Protein AF-A0A2S2Q1X3-F1 (afdb_monomer)

InterPro domains:
  IPR025398 ZMYM1-like, RNase-like domain [PF14291] (120-307)

Organism: NCBI:txid143950

Sequence (308 aa):
MIVQMYSTAKNQTEQSSVSCSFSLPEVEEHIAAEKIYSFVIPKKSSINQKMDFMKQHPCQPTVLHNVSWSFFKLYNREDQRGKPILRKWLTLQCVKNNEVKALYCSICIAFSTSSTNFSTGCTNFRNIYAAVESHEISNVHICVVESYVKASSNDSIEYLINRNVMNMKKKQVEERIHVLKQVFEIIKFLGKQNLPYRGTGDTEGLYKMNDVNINRGNFLELLKFTAERDAILRQYLDNAILSSKKRKLNMDQRQKNSKGRGSLVTLVSKTTVNKVIEGILETMRKHIREEMGDQHFSIQFDSTQDIG

Solvent-accessible surface area (backbone atoms only — not comparable to full-atom values): 19148 Å² total; per-residue (Å²): 140,87,82,93,83,88,88,88,90,85,78,87,89,84,88,82,87,83,80,83,78,78,76,75,81,85,77,75,91,76,84,75,78,88,75,84,77,75,81,71,64,68,97,83,62,52,71,66,59,37,52,57,52,54,71,74,45,52,42,74,85,91,80,58,89,80,66,97,70,62,62,68,68,67,43,33,42,72,45,103,81,70,47,78,43,74,49,73,38,50,24,62,42,63,46,98,86,47,42,79,66,28,34,30,28,56,52,45,42,57,56,44,93,65,92,42,61,39,42,77,46,34,68,62,68,89,54,39,63,63,56,50,50,57,44,63,74,27,69,69,46,47,59,19,50,52,50,48,49,60,60,67,40,68,78,37,71,72,49,48,50,50,50,51,52,51,50,52,52,50,49,55,49,52,53,51,53,48,42,51,49,56,55,48,52,54,51,51,48,32,61,75,66,74,47,66,58,66,42,60,90,89,40,54,36,37,56,51,73,82,50,89,90,60,67,36,18,52,50,54,54,51,51,51,62,49,27,77,78,30,70,67,43,31,60,51,47,53,55,46,26,53,52,16,39,55,51,50,54,60,40,64,76,60,73,61,86,68,92,66,86,78,68,37,61,65,87,63,57,69,70,57,51,49,54,50,51,52,53,52,52,52,53,50,54,50,51,52,52,67,71,48,67,93,61,91,81,87,86,86,87,84,85,83,81,86,85,128

Mean predicted aligned error: 17.95 Å

Radius of gyration: 35.19 Å; Cα contacts (8 Å, |Δi|>4): 222; chains: 1; bounding box: 83×81×81 Å

Foldseek 3Di:
DDDDDDDDDDDDDDDDDDDPPPDDDPPDDDDPPDDPLDLADDLPDDLVSLVVSLVVDDAQDPDADPAPDDSQLLQWDADPVRDTDGPRQKHFDADVRRHTDFIAGSLCNSQAPDDDCRSVGPPPRVPNNVVSVCCCPDPRNVVSVVVNCVSVLVPDPVSVVVVVVVVVVVVVVVLVVVLVVLLVVLVVVCVVVVADAADDDPQQFLLNLPPPVGDNGDSSVSLVVVCVVPVSSVVLSVVLNVVLNVVVVVCVVVVDPPPDPPRRNDSDDPVVVVVVVVVVVVVVVVVVCVVCDPDDDDDDDDDDDDDD

Nearest PDB structures (foldseek):
  1fgj-assembly2_B-2  TM=2.709E-01  e=6.978E-01  Nitrosomonas europaea
  4n4o-assembly1_E  TM=2.906E-01  e=1.522E+00  Nitrosomonas europaea
  8qja-assembly4_D  TM=4.293E-01  e=2.970E+00  Advenella mimigardefordensis DPN7
  7b0s-assembly1_A  TM=2.147E-01  e=7.656E+00  Danio rerio

pLDDT: mean 75.71, std 19.89, range [22.88, 95.56]

Secondary structure (DSSP, 8-state):
------------------------------------------TT--HHHHHHHHHS-----S--TT--S-HHHHHEEE-TTS-EEE-TTEEEEEETTTEEEEEEEHHHHHH-SS--HHHH-B---TTHHHHHHHHHTSHHHHHHHHHHHHHHTSS-HHHHHHHHHHHHHHHHHHHHHHHHHHHHHHHHHHHHTT--S--STTS--GGGTT-TT----HHHHHHHHHHTT-HHHHHHHHHHHHHHHHHHHHHHTTT----S-TTSS-SS-HHHHHHHHHHHHHHHHHHHHHHHTT--------------

Structure (mmCIF, N/CA/C/O backbone):
data_AF-A0A2S2Q1X3-F1
#
_entry.id   AF-A0A2S2Q1X3-F1
#
loop_
_atom_site.group_PDB
_atom_site.id
_atom_site.type_symbol
_atom_site.label_atom_id
_atom_site.label_alt_id
_atom_site.label_comp_id
_atom_site.label_asym_id
_atom_site.label_entity_id
_atom_site.label_seq_id
_atom_site.pdbx_PDB_ins_code
_atom_site.Cartn_x
_atom_site.Cartn_y
_atom_site.Cartn_z
_atom_site.occupancy
_atom_site.B_iso_or_equiv
_atom_site.auth_seq_id
_atom_site.auth_comp_id
_atom_site.auth_asym_id
_atom_site.auth_atom_id
_atom_site.pdbx_PDB_model_num
ATOM 1 N N . MET A 1 1 ? 33.758 36.773 28.642 1.00 29.48 1 MET A N 1
ATOM 2 C CA . MET A 1 1 ? 34.818 37.364 29.491 1.00 29.48 1 MET A CA 1
ATOM 3 C C . MET A 1 1 ? 35.031 38.782 28.977 1.00 29.48 1 MET A C 1
ATOM 5 O O . MET A 1 1 ? 35.242 38.879 27.780 1.00 29.48 1 MET A O 1
ATOM 9 N N . ILE A 1 2 ? 34.913 39.899 29.705 1.00 26.88 2 ILE A N 1
ATOM 10 C CA . ILE A 1 2 ? 34.767 40.266 31.142 1.00 26.88 2 ILE A CA 1
ATOM 11 C C . ILE A 1 2 ? 34.149 41.698 31.128 1.00 26.88 2 ILE A C 1
ATOM 13 O O . ILE A 1 2 ? 34.466 42.427 30.195 1.00 26.88 2 ILE A O 1
ATOM 17 N N . VAL A 1 3 ? 33.305 42.231 32.028 1.00 27.48 3 VAL A N 1
ATOM 18 C CA . VAL A 1 3 ? 32.493 41.790 33.196 1.00 27.48 3 VAL A CA 1
ATOM 19 C C . VAL A 1 3 ? 31.366 42.851 33.317 1.00 27.48 3 VAL A C 1
ATOM 21 O O . VAL A 1 3 ? 31.643 44.038 33.212 1.00 27.48 3 VAL A O 1
ATOM 24 N N . GLN A 1 4 ? 30.073 42.512 33.241 1.00 28.30 4 GLN A N 1
ATOM 25 C CA . GLN A 1 4 ? 29.177 42.181 34.366 1.00 28.30 4 GLN A CA 1
ATOM 26 C C . GLN A 1 4 ? 29.154 43.213 35.517 1.00 28.30 4 GLN A C 1
ATOM 28 O O . GLN A 1 4 ? 29.947 43.113 36.442 1.00 28.30 4 GLN A O 1
ATOM 33 N N . MET A 1 5 ? 28.148 44.098 35.552 1.00 25.89 5 MET A N 1
ATOM 34 C CA . MET A 1 5 ? 27.642 44.675 36.809 1.00 25.89 5 MET A CA 1
ATOM 35 C C . MET A 1 5 ? 26.120 44.857 36.771 1.00 25.89 5 MET A C 1
ATOM 37 O O . MET A 1 5 ? 25.587 45.666 36.018 1.00 25.89 5 MET A O 1
ATOM 41 N N . TYR A 1 6 ? 25.433 44.092 37.620 1.00 23.66 6 TYR A N 1
ATOM 42 C CA . TYR A 1 6 ? 24.079 44.392 38.085 1.00 23.66 6 TYR A CA 1
ATOM 43 C C . TYR A 1 6 ? 24.177 45.333 39.289 1.00 23.66 6 TYR A C 1
ATOM 45 O O . TYR A 1 6 ? 25.044 45.116 40.132 1.00 23.66 6 TYR A O 1
ATOM 53 N N . SER A 1 7 ? 23.241 46.277 39.429 1.00 24.61 7 SER A N 1
ATOM 54 C CA . SER A 1 7 ? 22.463 46.491 40.667 1.00 24.61 7 SER A CA 1
ATOM 55 C C . SER A 1 7 ? 21.714 47.823 40.626 1.00 24.61 7 SER A C 1
ATOM 57 O O . SER A 1 7 ? 22.329 48.885 40.557 1.00 24.61 7 SER A O 1
ATOM 59 N N . THR A 1 8 ? 20.392 47.785 40.785 1.00 26.48 8 THR A N 1
ATOM 60 C CA . THR A 1 8 ? 19.727 48.592 41.823 1.00 26.48 8 THR A CA 1
ATOM 61 C C . THR A 1 8 ? 18.318 48.063 42.062 1.00 26.48 8 THR A C 1
ATOM 63 O O . THR A 1 8 ? 17.509 47.988 41.144 1.00 26.48 8 THR A O 1
ATOM 66 N N . ALA A 1 9 ? 18.022 47.702 43.309 1.00 25.98 9 ALA A N 1
ATOM 67 C CA . ALA A 1 9 ? 16.684 47.341 43.763 1.00 25.98 9 ALA A CA 1
ATOM 68 C C . ALA A 1 9 ? 16.291 48.237 44.943 1.00 25.98 9 ALA A C 1
ATOM 70 O O . ALA A 1 9 ? 17.069 48.386 45.883 1.00 25.98 9 ALA A O 1
ATOM 71 N N . LYS A 1 10 ? 15.091 48.820 44.868 1.00 27.80 10 LYS A N 1
ATOM 72 C CA . LYS A 1 10 ? 14.297 49.475 45.926 1.00 27.80 10 LYS A CA 1
ATOM 73 C C . LYS A 1 10 ? 12.898 49.706 45.322 1.00 27.80 10 LYS A C 1
ATOM 75 O O . LYS A 1 10 ? 12.835 50.163 44.189 1.00 27.80 10 LYS A O 1
ATOM 80 N N . ASN A 1 11 ? 11.773 49.480 45.995 1.00 26.16 11 ASN A N 1
ATOM 81 C CA . ASN A 1 11 ? 11.494 48.685 47.197 1.00 26.16 11 ASN A CA 1
ATOM 82 C C . ASN A 1 11 ? 9.954 48.503 47.300 1.00 26.16 11 ASN A C 1
ATOM 84 O O . ASN A 1 11 ? 9.246 49.193 46.577 1.00 26.16 11 ASN A O 1
ATOM 88 N N . GLN A 1 12 ? 9.471 47.707 48.269 1.00 26.41 12 GLN A N 1
ATOM 89 C CA . GLN A 1 12 ? 8.116 47.813 48.875 1.00 26.41 12 GLN A CA 1
ATOM 90 C C . GLN A 1 12 ? 6.901 47.404 47.997 1.00 26.41 12 GLN A C 1
ATOM 92 O O . GLN A 1 12 ? 6.520 48.104 47.070 1.00 26.41 12 GLN A O 1
ATOM 97 N N . THR A 1 13 ? 6.384 46.174 48.174 1.00 24.28 13 THR A N 1
ATOM 98 C CA . THR A 1 13 ? 5.205 45.718 48.991 1.00 24.28 13 THR A CA 1
ATOM 99 C C . THR A 1 13 ? 4.037 45.437 48.014 1.00 24.28 13 THR A C 1
ATOM 101 O O . THR A 1 13 ? 3.910 46.145 47.029 1.00 24.28 13 THR A O 1
ATOM 104 N N . GLU A 1 14 ? 3.205 44.394 48.107 1.00 27.45 14 GLU A N 1
ATOM 105 C CA . GLU A 1 14 ? 2.760 43.584 49.249 1.00 27.45 14 GLU A CA 1
ATOM 106 C C . GLU A 1 14 ? 2.687 42.075 48.940 1.00 27.45 14 GLU A C 1
ATOM 108 O O . GLU A 1 14 ? 2.598 41.643 47.792 1.00 27.45 14 GLU A O 1
ATOM 113 N N . GLN A 1 15 ? 2.690 41.263 50.000 1.00 27.05 15 GLN A N 1
ATOM 114 C CA . GLN A 1 15 ? 2.310 39.851 49.949 1.00 27.05 15 GLN A CA 1
ATOM 115 C C . GLN A 1 15 ? 0.802 39.720 50.193 1.00 27.05 15 GLN A C 1
ATOM 117 O O . GLN A 1 15 ? 0.305 40.253 51.179 1.00 27.05 15 GLN A O 1
ATOM 122 N N . SER A 1 16 ? 0.101 38.895 49.418 1.00 26.42 16 SER A N 1
ATOM 123 C CA . SER A 1 16 ? -0.838 37.924 50.002 1.00 26.42 16 SER A CA 1
ATOM 124 C C . SER A 1 16 ? -1.261 36.861 48.988 1.00 26.42 16 SER A C 1
ATOM 126 O O . SER A 1 16 ? -1.470 37.109 47.803 1.00 26.42 16 SER A O 1
ATOM 128 N N . SER A 1 17 ? -1.338 35.629 49.477 1.00 26.41 17 SER A N 1
ATOM 129 C CA . SER A 1 17 ? -1.767 34.448 48.738 1.00 26.41 17 SER A CA 1
ATOM 130 C C . SER A 1 17 ? -3.279 34.452 48.511 1.00 26.41 17 SER A C 1
ATOM 132 O O . SER A 1 17 ? -4.034 34.370 49.480 1.00 26.41 17 SER A O 1
ATOM 134 N N . VAL A 1 18 ? -3.727 34.432 47.254 1.00 27.03 18 VAL A N 1
ATOM 135 C CA . VAL A 1 18 ? -5.125 34.113 46.932 1.00 27.03 18 VAL A CA 1
ATOM 136 C C . VAL A 1 18 ? -5.253 32.614 46.679 1.00 27.03 18 VAL A C 1
ATOM 138 O O . VAL A 1 18 ? -4.905 32.096 45.617 1.00 27.03 18 VAL A O 1
ATOM 141 N N . SER A 1 19 ? -5.763 31.912 47.685 1.00 25.36 19 SER A N 1
ATOM 142 C CA . SER A 1 19 ? -6.212 30.526 47.586 1.00 25.36 19 SER A CA 1
ATOM 143 C C . SER A 1 19 ? -7.398 30.421 46.625 1.00 25.36 19 SER A C 1
ATOM 145 O O . SER A 1 19 ? -8.501 30.856 46.953 1.00 25.36 19 SER A O 1
ATOM 147 N N . CYS A 1 20 ? -7.205 29.814 45.452 1.00 22.88 20 CYS A N 1
ATOM 148 C CA . CYS A 1 20 ? -8.317 29.502 44.556 1.00 22.88 20 CYS A CA 1
ATOM 149 C C . CYS A 1 20 ? -8.975 28.180 44.983 1.00 22.88 20 CYS A C 1
ATOM 151 O O . CYS A 1 20 ? -8.657 27.103 44.480 1.00 22.88 20 CYS A O 1
ATOM 153 N N . SER A 1 21 ? -9.877 28.270 45.960 1.00 25.88 21 SER A N 1
ATOM 154 C CA . SER A 1 21 ? -10.766 27.180 46.358 1.00 25.88 21 SER A CA 1
ATOM 155 C C . SER A 1 21 ? -11.792 26.924 45.251 1.00 25.88 21 SER A C 1
ATOM 157 O O . SER A 1 21 ? -12.826 27.590 45.190 1.00 25.88 21 SER A O 1
ATOM 159 N N . PHE A 1 22 ? -11.510 25.972 44.361 1.00 24.38 22 PHE A N 1
ATOM 160 C CA . PHE A 1 22 ? -12.496 25.515 43.385 1.00 24.38 22 PHE A CA 1
ATOM 161 C C . PHE A 1 22 ? -13.446 24.522 44.061 1.00 24.38 22 PHE A C 1
ATOM 163 O O . PHE A 1 22 ? -13.153 23.330 44.161 1.00 24.38 22 PHE A O 1
ATOM 170 N N . SER A 1 23 ? -14.557 25.042 44.583 1.00 25.83 23 SER A N 1
ATOM 171 C CA . SER A 1 23 ? -15.583 24.257 45.264 1.00 25.83 23 SER A CA 1
ATOM 172 C C . SER A 1 23 ? -16.114 23.155 44.349 1.00 25.83 23 SER A C 1
ATOM 174 O O . SER A 1 23 ? -16.667 23.430 43.283 1.00 25.83 23 SER A O 1
ATOM 176 N N . LEU A 1 24 ? -15.973 21.901 44.778 1.00 23.48 24 LEU A N 1
ATOM 177 C CA . LEU A 1 24 ? -16.757 20.803 44.223 1.00 23.48 24 LEU A CA 1
ATOM 178 C C . LEU A 1 24 ? -18.237 21.105 44.505 1.00 23.48 24 LEU A C 1
ATOM 180 O O . LEU A 1 24 ? -18.561 21.377 45.661 1.00 23.48 24 LEU A O 1
ATOM 184 N N . PRO A 1 25 ? -19.138 21.073 43.508 1.00 25.77 25 PRO A N 1
ATOM 185 C CA . PRO A 1 25 ? -20.559 21.137 43.795 1.00 25.77 25 PRO A CA 1
ATOM 186 C C . PRO A 1 25 ? -20.967 19.854 44.524 1.00 25.77 25 PRO A C 1
ATOM 188 O O . PRO A 1 25 ? -20.935 18.765 43.947 1.00 25.77 25 PRO A O 1
ATOM 191 N N . GLU A 1 26 ? -21.354 19.997 45.789 1.00 26.23 26 GLU A N 1
ATOM 192 C CA . GLU A 1 26 ? -22.149 19.000 46.498 1.00 26.23 26 GLU A CA 1
ATOM 193 C C . GLU A 1 26 ? -23.460 18.821 45.726 1.00 26.23 26 GLU A C 1
ATOM 195 O O . GLU A 1 26 ? -24.337 19.682 45.736 1.00 26.23 26 GLU A O 1
ATOM 200 N N . VAL A 1 27 ? -23.571 17.713 44.995 1.00 26.58 27 VAL A N 1
ATOM 201 C CA . VAL A 1 27 ? -24.848 17.270 44.435 1.00 26.58 27 VAL A CA 1
ATOM 202 C C . VAL A 1 27 ? -25.401 16.240 45.401 1.00 26.58 27 VAL A C 1
ATOM 204 O O . VAL A 1 27 ? -25.058 15.059 45.328 1.00 26.58 27 VAL A O 1
ATOM 207 N N . GLU A 1 28 ? -26.213 16.729 46.336 1.00 28.89 28 GLU A N 1
ATOM 208 C CA . GLU A 1 28 ? -26.953 15.892 47.271 1.00 28.89 28 GLU A CA 1
ATOM 209 C C . GLU A 1 28 ? -27.864 14.884 46.554 1.00 28.89 28 GLU A C 1
ATOM 211 O O . GLU A 1 28 ? -28.278 15.022 45.397 1.00 28.89 28 GLU A O 1
ATOM 216 N N . GLU A 1 29 ? -28.136 13.814 47.285 1.00 35.34 29 GLU A N 1
ATOM 217 C CA . GLU A 1 29 ? -28.687 12.565 46.797 1.00 35.34 29 GLU A CA 1
ATOM 218 C C . GLU A 1 29 ? -30.214 12.631 46.638 1.00 35.34 29 GLU A C 1
ATOM 220 O O . GLU A 1 29 ? -30.969 12.440 47.591 1.00 35.34 29 GLU A O 1
ATOM 225 N N . HIS A 1 30 ? -30.698 12.820 45.406 1.00 26.48 30 HIS A N 1
ATOM 226 C CA . HIS A 1 30 ? -32.105 12.570 45.078 1.00 26.48 30 HIS A CA 1
ATOM 227 C C . HIS A 1 30 ? -32.285 11.283 44.269 1.00 26.48 30 HIS A C 1
ATOM 229 O O . HIS A 1 30 ? -32.044 11.209 43.062 1.00 26.48 30 HIS A O 1
ATOM 235 N N . ILE A 1 31 ? -32.762 10.260 44.981 1.00 31.39 31 ILE A N 1
ATOM 236 C CA . ILE A 1 31 ? -33.127 8.937 44.473 1.00 31.39 31 ILE A CA 1
ATOM 237 C C . ILE A 1 31 ? -34.253 9.073 43.437 1.00 31.39 31 ILE A C 1
ATOM 239 O O . ILE A 1 31 ? -35.435 9.147 43.771 1.00 31.39 31 ILE A O 1
ATOM 243 N N . ALA A 1 32 ? -33.890 9.052 42.154 1.00 28.36 32 ALA A N 1
ATOM 244 C CA . ALA A 1 32 ? -34.843 8.927 41.057 1.00 28.36 32 ALA A CA 1
ATOM 245 C C . ALA A 1 32 ? -35.324 7.470 40.938 1.00 28.36 32 ALA A C 1
ATOM 247 O O . ALA A 1 32 ? -34.796 6.678 40.150 1.00 28.36 32 ALA A O 1
ATOM 248 N N . ALA A 1 33 ? -36.332 7.115 41.735 1.00 37.19 33 ALA A N 1
ATOM 249 C CA . ALA A 1 33 ? -37.084 5.883 41.539 1.00 37.19 33 ALA A CA 1
ATOM 250 C C . ALA A 1 33 ? -37.735 5.855 40.137 1.00 37.19 33 ALA A C 1
ATOM 252 O O . ALA A 1 33 ? -38.133 6.882 39.597 1.00 37.19 33 ALA A O 1
ATOM 253 N N . GLU A 1 34 ? -37.853 4.653 39.567 1.00 40.38 34 GLU A N 1
ATOM 254 C CA . GLU A 1 34 ? -38.561 4.363 38.305 1.00 40.38 34 GLU A CA 1
ATOM 255 C C . GLU A 1 34 ? -37.953 4.915 36.993 1.00 40.38 34 GLU A C 1
ATOM 257 O O . GLU A 1 34 ? -38.636 5.494 36.151 1.00 40.38 34 GLU A O 1
ATOM 262 N N . LYS A 1 35 ? -36.692 4.557 36.707 1.00 40.84 35 LYS A N 1
ATOM 263 C CA . LYS A 1 35 ? -36.261 4.314 35.313 1.00 40.84 35 LYS A CA 1
ATOM 264 C C . LYS A 1 35 ? -36.211 2.818 35.009 1.00 40.84 35 LYS A C 1
ATOM 266 O O . LYS A 1 35 ? -35.220 2.144 35.285 1.00 40.84 35 LYS A O 1
ATOM 271 N N . ILE A 1 36 ? -37.276 2.301 34.391 1.00 45.44 36 ILE A N 1
ATOM 272 C CA . ILE A 1 36 ? -37.248 0.991 33.725 1.00 45.44 36 ILE A CA 1
ATOM 273 C C . ILE A 1 36 ? -36.482 1.167 32.410 1.00 45.44 36 ILE A C 1
ATOM 275 O O . ILE A 1 36 ? -37.054 1.512 31.378 1.00 45.44 36 ILE A O 1
ATOM 279 N N . TYR A 1 37 ? -35.168 0.967 32.452 1.00 57.16 37 TYR A N 1
ATOM 280 C CA . TYR A 1 37 ? -34.340 0.997 31.251 1.00 57.16 37 TYR A CA 1
ATOM 281 C C . TYR A 1 37 ? -34.714 -0.169 30.321 1.00 57.16 37 TYR A C 1
ATOM 283 O O . TYR A 1 37 ? -34.682 -1.336 30.720 1.00 57.16 37 TYR A O 1
ATOM 291 N N . SER A 1 38 ? -35.063 0.136 29.069 1.00 60.09 38 SER A N 1
ATOM 292 C CA . SER A 1 38 ? -35.316 -0.888 28.052 1.00 60.09 38 SER A CA 1
ATOM 293 C C . SER A 1 38 ? -33.993 -1.454 27.549 1.00 60.09 38 SER A C 1
ATOM 295 O O . SER A 1 38 ? -33.362 -0.866 26.679 1.00 60.09 38 SER A O 1
ATOM 297 N N . PHE A 1 39 ? -33.590 -2.630 28.033 1.00 71.50 39 PHE A N 1
ATOM 298 C CA . PHE A 1 39 ? -32.380 -3.336 27.576 1.00 71.50 39 PHE A CA 1
ATOM 299 C C . PHE A 1 39 ? -32.538 -4.035 26.212 1.00 71.50 39 PHE A C 1
ATOM 301 O O . PHE A 1 39 ? -31.808 -4.972 25.895 1.00 71.50 39 PHE A O 1
ATOM 308 N N . VAL A 1 40 ? -33.504 -3.601 25.399 1.00 69.44 40 VAL A N 1
ATOM 309 C CA . VAL A 1 40 ? -33.834 -4.190 24.099 1.00 69.44 40 VAL A CA 1
ATOM 310 C C . VAL A 1 40 ? -33.963 -3.088 23.051 1.00 69.44 40 VAL A C 1
ATOM 312 O O . VAL A 1 40 ? -34.710 -2.127 23.233 1.00 69.44 40 VAL A O 1
ATOM 315 N N . ILE A 1 41 ? -33.270 -3.278 21.927 1.00 74.06 41 ILE A N 1
ATOM 316 C CA . ILE A 1 41 ? -33.427 -2.507 20.691 1.00 74.06 41 ILE A CA 1
ATOM 317 C C . ILE A 1 41 ? -34.150 -3.370 19.639 1.00 74.06 41 ILE A C 1
ATOM 319 O O . ILE A 1 41 ? -33.836 -4.558 19.502 1.00 74.06 41 ILE A O 1
ATOM 323 N N . PRO A 1 42 ? -35.078 -2.809 18.841 1.00 72.38 42 PRO A N 1
ATOM 324 C CA . PRO A 1 42 ? -35.609 -3.482 17.660 1.00 72.38 42 PRO A CA 1
ATOM 325 C C . PRO A 1 42 ? -34.500 -3.858 16.662 1.00 72.38 42 PRO A C 1
ATOM 327 O O . PRO A 1 42 ? -33.689 -3.026 16.260 1.00 72.38 42 PRO A O 1
ATOM 330 N N . LYS A 1 43 ? -34.503 -5.103 16.164 1.00 64.50 43 LYS A N 1
ATOM 331 C CA . LYS A 1 43 ? -33.457 -5.618 15.248 1.00 64.50 43 LYS A CA 1
ATOM 332 C C . LYS A 1 43 ? -33.278 -4.816 13.942 1.00 64.50 43 LYS A C 1
ATOM 334 O O . LYS A 1 43 ? -32.257 -4.969 13.281 1.00 64.50 43 LYS A O 1
ATOM 339 N N . LYS A 1 44 ? -34.251 -3.975 13.566 1.00 68.06 44 LYS A N 1
ATOM 340 C CA . LYS A 1 44 ? -34.229 -3.096 12.378 1.00 68.06 44 LYS A CA 1
ATOM 341 C C . LYS A 1 44 ? -34.018 -1.604 12.709 1.00 68.06 44 LYS A C 1
ATOM 343 O O . LYS A 1 44 ? -34.352 -0.756 11.888 1.00 68.06 44 LYS A O 1
ATOM 348 N N . SER A 1 45 ? -33.499 -1.261 13.890 1.00 74.88 45 SER A N 1
ATOM 349 C CA . SER A 1 45 ? -33.283 0.141 14.274 1.00 74.88 45 SER A CA 1
ATOM 350 C C . SER A 1 45 ? -32.216 0.861 13.446 1.00 74.88 45 SER A C 1
ATOM 352 O O . SER A 1 45 ? -31.174 0.292 13.110 1.00 74.88 45 SER A O 1
ATOM 354 N N . SER A 1 46 ? -32.469 2.144 13.170 1.00 79.88 46 SER A N 1
ATOM 355 C CA . SER A 1 46 ? -31.535 3.036 12.473 1.00 79.88 46 SER A CA 1
ATOM 356 C C . SER A 1 46 ? -30.314 3.377 13.335 1.00 79.88 46 SER A C 1
ATOM 358 O O . SER A 1 46 ? -30.312 3.169 14.550 1.00 79.88 46 SER A O 1
ATOM 360 N N . ILE A 1 47 ? -29.263 3.932 12.718 1.00 79.38 47 ILE A N 1
ATOM 361 C CA . ILE A 1 47 ? -28.056 4.364 13.444 1.00 79.38 47 ILE A CA 1
ATOM 362 C C . ILE A 1 47 ? -28.418 5.392 14.526 1.00 79.38 47 ILE A C 1
ATOM 364 O O . ILE A 1 47 ? -27.986 5.239 15.662 1.00 79.38 47 ILE A O 1
ATOM 368 N N . ASN A 1 48 ? -29.287 6.361 14.225 1.00 77.62 48 ASN A N 1
ATOM 369 C CA . ASN A 1 48 ? -29.702 7.386 15.188 1.00 77.62 48 ASN A CA 1
ATOM 370 C C . ASN A 1 48 ? -30.399 6.767 16.412 1.00 77.62 48 ASN A C 1
ATOM 372 O O . ASN A 1 48 ? -30.021 7.065 17.538 1.00 77.62 48 ASN A O 1
ATOM 376 N N . GLN A 1 49 ? -31.315 5.812 16.209 1.00 79.56 49 GLN A N 1
ATOM 377 C CA . GLN A 1 49 ? -31.979 5.097 17.311 1.00 79.56 49 GLN A CA 1
ATOM 378 C C . GLN A 1 49 ? -30.989 4.304 18.182 1.00 79.56 49 GLN A C 1
ATOM 380 O O . GLN A 1 49 ? -31.127 4.264 19.405 1.00 79.56 49 GLN A O 1
ATOM 385 N N . LYS A 1 50 ? -29.963 3.698 17.568 1.00 84.19 50 LYS A N 1
ATOM 386 C CA . LYS A 1 50 ? -28.869 3.027 18.290 1.00 84.19 50 LYS A CA 1
ATOM 387 C C . LYS A 1 50 ? -28.038 4.025 19.100 1.00 84.19 50 LYS A C 1
ATOM 389 O O . LYS A 1 50 ? -27.679 3.731 20.235 1.00 84.19 50 LYS A O 1
ATOM 394 N N . MET A 1 51 ? -27.769 5.208 18.549 1.00 82.56 51 MET A N 1
ATOM 395 C CA . MET A 1 51 ? -27.052 6.280 19.243 1.00 82.56 51 MET A CA 1
ATOM 396 C C . MET A 1 51 ? -27.872 6.886 20.392 1.00 82.56 51 MET A C 1
ATOM 398 O O . MET A 1 51 ? -27.310 7.150 21.450 1.00 82.56 51 MET A O 1
ATOM 402 N N . ASP A 1 52 ? -29.188 7.048 20.243 1.00 82.44 52 ASP A N 1
ATOM 403 C CA . ASP A 1 52 ? -30.065 7.563 21.303 1.00 82.44 52 ASP A CA 1
ATOM 404 C C . ASP A 1 52 ? -30.194 6.593 22.484 1.00 82.44 52 ASP A C 1
ATOM 406 O O . ASP A 1 52 ? -30.154 7.017 23.638 1.00 82.44 52 ASP A O 1
ATOM 410 N N . PHE A 1 53 ? -30.241 5.287 22.219 1.00 85.25 53 PHE A N 1
ATOM 411 C CA . PHE A 1 53 ? -30.095 4.254 23.249 1.00 85.25 53 PHE A CA 1
ATOM 412 C C . PHE A 1 53 ? -28.735 4.342 23.958 1.00 85.25 53 PHE A C 1
ATOM 414 O O . PHE A 1 53 ? -28.670 4.300 25.185 1.00 85.25 53 PHE A O 1
ATOM 421 N N . MET A 1 54 ? -27.644 4.545 23.210 1.00 86.12 54 MET A N 1
ATOM 422 C CA . MET A 1 54 ? -26.307 4.719 23.791 1.00 86.12 54 MET A CA 1
ATOM 423 C C . MET A 1 54 ? -26.165 5.991 24.648 1.00 86.12 54 MET A C 1
ATOM 425 O O . MET A 1 54 ? -25.256 6.034 25.467 1.00 86.12 54 MET A O 1
ATOM 429 N N . LYS A 1 55 ? -27.057 6.991 24.536 1.00 83.44 55 LYS A N 1
ATOM 430 C CA . LYS A 1 55 ? -27.117 8.146 25.462 1.00 83.44 55 LYS A CA 1
ATOM 431 C C . LYS A 1 55 ? -27.766 7.808 26.812 1.00 83.44 55 LYS A C 1
ATOM 433 O O . LYS A 1 55 ? -27.538 8.515 27.787 1.00 83.44 55 LYS A O 1
ATOM 438 N N . GLN A 1 56 ? -28.585 6.757 26.876 1.00 81.19 56 GLN A N 1
ATOM 439 C CA . GLN A 1 56 ? -29.276 6.312 28.099 1.00 81.19 56 GLN A CA 1
ATOM 440 C C . GLN A 1 56 ? -28.457 5.286 28.903 1.00 81.19 56 GLN A C 1
ATOM 442 O O . GLN A 1 56 ? -28.868 4.863 29.984 1.00 81.19 56 GLN A O 1
ATOM 447 N N . HIS A 1 57 ? -27.295 4.897 28.379 1.00 83.25 57 HIS A N 1
ATOM 448 C CA . HIS A 1 57 ? -26.405 3.874 28.910 1.00 83.25 57 HIS A CA 1
ATOM 449 C C . HIS A 1 57 ? -24.954 4.397 28.975 1.00 83.25 57 HIS A C 1
ATOM 451 O O . HIS A 1 57 ? -24.609 5.330 28.254 1.00 83.25 57 HIS A O 1
ATOM 457 N N . PRO A 1 58 ? -24.069 3.803 29.795 1.00 84.06 58 PRO A N 1
ATOM 458 C CA . PRO A 1 58 ? -24.308 2.675 30.691 1.00 84.06 58 PRO A CA 1
ATOM 459 C C . PRO A 1 58 ? -25.043 3.078 31.976 1.00 84.06 58 PRO A C 1
ATOM 461 O O . PRO A 1 58 ? -24.834 4.160 32.514 1.00 84.06 58 PRO A O 1
ATOM 464 N N . CYS A 1 59 ? -25.870 2.176 32.506 1.00 81.56 59 CYS A N 1
ATOM 465 C CA . CYS A 1 59 ? -26.472 2.335 33.836 1.00 81.56 59 CYS A CA 1
ATOM 466 C C . CYS A 1 59 ? -25.640 1.530 34.842 1.00 81.56 59 CYS A C 1
ATOM 468 O O . CYS A 1 59 ? -25.655 0.295 34.818 1.00 81.56 59 CYS A O 1
ATOM 470 N N . GLN A 1 60 ? -24.894 2.229 35.697 1.00 82.00 60 GLN A N 1
ATOM 471 C CA . GLN A 1 60 ? -23.962 1.643 36.667 1.00 82.00 60 GLN A CA 1
ATOM 472 C C . GLN A 1 60 ? -24.298 2.150 38.078 1.00 82.00 60 GLN A C 1
ATOM 474 O O . GLN A 1 60 ? -23.710 3.135 38.522 1.00 82.00 60 GLN A O 1
ATOM 479 N N . PRO A 1 61 ? -25.269 1.529 38.778 1.00 76.69 61 PRO A N 1
ATOM 480 C CA . PRO A 1 61 ? -25.582 1.875 40.161 1.00 76.69 61 PRO A CA 1
ATOM 481 C C . PRO A 1 61 ? -24.363 1.714 41.077 1.00 76.69 61 PRO A C 1
ATOM 483 O O . PRO A 1 61 ? -23.562 0.788 40.912 1.00 76.69 61 PRO A O 1
ATOM 486 N N . THR A 1 62 ? -24.241 2.613 42.048 1.00 66.88 62 THR A N 1
ATOM 487 C CA . THR A 1 62 ? -23.144 2.660 43.028 1.00 66.88 62 THR A CA 1
ATOM 488 C C . THR A 1 62 ? -23.463 1.933 44.333 1.00 66.88 62 THR A C 1
ATOM 490 O O . THR A 1 62 ? -22.540 1.494 45.013 1.00 66.88 62 THR A O 1
ATOM 493 N N . VAL A 1 63 ? -24.748 1.771 44.671 1.00 63.91 63 VAL A N 1
ATOM 494 C CA . VAL A 1 63 ? -25.219 1.149 45.918 1.00 63.91 63 VAL A CA 1
ATOM 495 C C . VAL A 1 63 ? -26.225 0.045 45.599 1.00 63.91 63 VAL A C 1
ATOM 497 O O . VAL A 1 63 ? -27.313 0.324 45.103 1.00 63.91 63 VAL A O 1
ATOM 500 N N . LEU A 1 64 ? -25.882 -1.209 45.906 1.00 65.19 64 LEU A N 1
ATOM 501 C CA . LEU A 1 64 ? -26.803 -2.351 45.871 1.00 65.19 64 LEU A CA 1
ATOM 502 C C . LEU A 1 64 ? -26.563 -3.193 47.129 1.00 65.19 64 LEU A C 1
ATOM 504 O O . LEU A 1 64 ? -25.424 -3.550 47.423 1.00 65.19 64 LEU A O 1
ATOM 508 N N . HIS A 1 65 ? -27.623 -3.513 47.870 1.00 57.22 65 HIS A N 1
ATOM 509 C CA . HIS A 1 65 ? -27.498 -4.086 49.217 1.00 57.22 65 HIS A CA 1
ATOM 510 C C . HIS A 1 65 ? -27.307 -5.612 49.253 1.00 57.22 65 HIS A C 1
ATOM 512 O O . HIS A 1 65 ? -27.030 -6.153 50.318 1.00 57.22 65 HIS A O 1
ATOM 518 N N . ASN A 1 66 ? -27.453 -6.308 48.117 1.00 64.12 66 ASN A N 1
ATOM 519 C CA . ASN A 1 66 ? -27.548 -7.774 48.067 1.00 64.12 66 ASN A CA 1
ATOM 520 C C . ASN A 1 66 ? -26.504 -8.439 47.137 1.00 64.12 66 ASN A C 1
ATOM 522 O O . ASN A 1 66 ? -26.804 -9.407 46.440 1.00 64.12 66 ASN A O 1
ATOM 526 N N . VAL A 1 67 ? -25.279 -7.897 47.063 1.00 68.50 67 VAL A N 1
ATOM 527 C CA . VAL A 1 67 ? -24.194 -8.438 46.216 1.00 68.50 67 VAL A CA 1
ATOM 528 C C . VAL A 1 67 ? -22.847 -8.499 46.937 1.00 68.50 67 VAL A C 1
ATOM 530 O O . VAL A 1 67 ? -22.410 -7.547 47.573 1.00 68.50 67 VAL A O 1
ATOM 533 N N . SER A 1 68 ? -22.165 -9.636 46.795 1.00 68.19 68 SER A N 1
ATOM 534 C CA . SER A 1 68 ? -20.889 -9.962 47.450 1.00 68.19 68 SER A CA 1
ATOM 535 C C . SER A 1 68 ? -19.641 -9.617 46.621 1.00 68.19 68 SER A C 1
ATOM 537 O O . SER A 1 68 ? -18.529 -10.009 46.975 1.00 68.19 68 SER A O 1
ATOM 539 N N . TRP A 1 69 ? -19.803 -8.914 45.496 1.00 76.12 69 TRP A N 1
ATOM 540 C CA . TRP A 1 69 ? -18.735 -8.601 44.542 1.00 76.12 69 TRP A CA 1
ATOM 541 C C . TRP A 1 69 ? -18.479 -7.092 44.415 1.00 76.12 69 TRP A C 1
ATOM 543 O O . TRP A 1 69 ? -19.378 -6.267 44.528 1.00 76.12 69 TRP A O 1
ATOM 553 N N . SER A 1 70 ? -17.220 -6.726 44.165 1.00 79.50 70 SER A N 1
ATOM 554 C CA . SER A 1 70 ? -16.750 -5.342 44.085 1.00 79.50 70 SER A CA 1
ATOM 555 C C . SER A 1 70 ? -17.150 -4.668 42.772 1.00 79.50 70 SER A C 1
ATOM 557 O O . SER A 1 70 ? -16.697 -5.053 41.689 1.00 79.50 70 SER A O 1
ATOM 559 N N . PHE A 1 71 ? -17.915 -3.581 42.886 1.00 78.44 71 PHE A N 1
ATOM 560 C CA . PHE A 1 71 ? -18.243 -2.675 41.781 1.00 78.44 71 PHE A CA 1
ATOM 561 C C . PHE A 1 71 ? -17.009 -2.090 41.103 1.00 78.44 71 PHE A C 1
ATOM 563 O O . PHE A 1 71 ? -16.961 -2.016 39.878 1.00 78.44 71 PHE A O 1
ATOM 570 N N . PHE A 1 72 ? -15.985 -1.719 41.878 1.00 78.06 72 PHE A N 1
ATOM 571 C CA . PHE A 1 72 ? -14.770 -1.118 41.330 1.00 78.06 72 PHE A CA 1
ATOM 572 C C . PHE A 1 72 ? -14.082 -2.066 40.339 1.00 78.06 72 PHE A C 1
ATOM 574 O O . PHE A 1 72 ? -13.766 -1.656 39.223 1.00 78.06 72 PHE A O 1
ATOM 581 N N . LYS A 1 73 ? -13.936 -3.346 40.709 1.00 81.56 73 LYS A N 1
ATOM 582 C CA . LYS A 1 73 ? -13.342 -4.386 39.851 1.00 81.56 73 LYS A CA 1
ATOM 583 C C . LYS A 1 73 ? -14.255 -4.793 38.685 1.00 81.56 73 LYS A C 1
ATOM 585 O O . LYS A 1 73 ? -13.769 -5.220 37.640 1.00 81.56 73 LYS A O 1
ATOM 590 N N . LEU A 1 74 ? -15.573 -4.652 38.839 1.00 84.00 74 LEU A N 1
ATOM 591 C CA . LEU A 1 74 ? -16.528 -4.920 37.765 1.00 84.00 74 LEU A CA 1
ATOM 592 C C . LEU A 1 74 ? -16.504 -3.819 36.693 1.00 84.00 74 LEU A C 1
ATOM 594 O O . LEU A 1 74 ? -16.406 -4.118 35.501 1.00 84.00 74 LEU A O 1
ATOM 598 N N . TYR A 1 75 ? -16.570 -2.551 37.099 1.00 85.25 75 TYR A N 1
ATOM 599 C CA . TYR A 1 75 ? -16.645 -1.419 36.177 1.00 85.25 75 TYR A CA 1
ATOM 600 C C . TYR A 1 75 ? -15.285 -0.987 35.623 1.00 85.25 75 TYR A C 1
ATOM 602 O O . TYR A 1 75 ? -15.264 -0.340 34.583 1.00 85.25 75 TYR A O 1
ATOM 610 N N . ASN A 1 76 ? -14.159 -1.341 36.250 1.00 85.31 76 ASN A N 1
ATOM 611 C CA . ASN A 1 76 ? -12.828 -0.948 35.778 1.00 85.31 76 ASN A CA 1
ATOM 612 C C . ASN A 1 76 ? -11.990 -2.153 35.335 1.00 85.31 76 ASN A C 1
ATOM 614 O O . ASN A 1 76 ? -11.996 -3.209 35.969 1.00 85.31 76 ASN A O 1
ATOM 618 N N . ARG A 1 77 ? -11.235 -1.969 34.250 1.00 85.38 77 ARG A N 1
ATOM 619 C CA . ARG A 1 77 ? -10.101 -2.819 33.868 1.00 85.38 77 ARG A CA 1
ATOM 620 C C . ARG A 1 77 ? -8.807 -2.083 34.192 1.00 85.38 77 ARG A C 1
ATOM 622 O O . ARG A 1 77 ? -8.766 -0.863 34.087 1.00 85.38 77 ARG A O 1
ATOM 629 N N . GLU A 1 78 ? -7.745 -2.800 34.516 1.00 84.94 78 GLU A N 1
ATOM 630 C CA . GLU A 1 78 ? -6.406 -2.217 34.572 1.00 84.94 78 GLU A CA 1
ATOM 631 C C . GLU A 1 78 ? -5.788 -2.150 33.161 1.00 84.94 78 GLU A C 1
ATOM 633 O O . GLU A 1 78 ? -6.045 -2.986 32.287 1.00 84.94 78 GLU A O 1
ATOM 638 N N . ASP A 1 79 ? -5.018 -1.095 32.908 1.00 78.56 79 ASP A N 1
ATOM 639 C CA . ASP A 1 79 ? -4.156 -0.969 31.733 1.00 78.56 79 ASP A CA 1
ATOM 640 C C . ASP A 1 79 ? -2.775 -1.603 31.987 1.00 78.56 79 ASP A C 1
ATOM 642 O O . ASP A 1 79 ? -2.408 -1.866 33.130 1.00 78.56 79 ASP A O 1
ATOM 646 N N . GLN A 1 80 ? -1.943 -1.736 30.948 1.00 77.69 80 GLN A N 1
ATOM 647 C CA . GLN A 1 80 ? -0.545 -2.203 31.056 1.00 77.69 80 GLN A CA 1
ATOM 648 C C . GLN A 1 80 ? 0.319 -1.376 32.033 1.00 77.69 80 GLN A C 1
ATOM 650 O O . GLN A 1 80 ? 1.409 -1.794 32.409 1.00 77.69 80 GLN A O 1
ATOM 655 N N . ARG A 1 81 ? -0.155 -0.186 32.427 1.00 81.81 81 ARG A N 1
ATOM 656 C CA . ARG A 1 81 ? 0.478 0.729 33.391 1.00 81.81 81 ARG A CA 1
ATOM 657 C C . ARG A 1 81 ? -0.207 0.745 34.769 1.00 81.81 81 ARG A C 1
ATOM 659 O O . ARG A 1 81 ? 0.029 1.672 35.537 1.00 81.81 81 ARG A O 1
ATOM 666 N N . GLY A 1 82 ? -1.114 -0.193 35.052 1.00 78.88 82 GLY A N 1
ATOM 667 C CA . GLY A 1 82 ? -1.885 -0.259 36.304 1.00 78.88 82 GLY A CA 1
ATOM 668 C C . GLY A 1 82 ? -2.953 0.832 36.472 1.00 78.88 82 GLY A C 1
ATOM 669 O O . GLY A 1 82 ? -3.550 0.958 37.538 1.00 78.88 82 GLY A O 1
ATOM 670 N N . LYS A 1 83 ? -3.217 1.650 35.443 1.00 82.00 83 LYS A N 1
ATOM 671 C CA . LYS A 1 83 ? -4.243 2.701 35.503 1.00 82.00 83 LYS A CA 1
ATOM 672 C C . LYS A 1 83 ? -5.640 2.102 35.261 1.00 82.00 83 LYS A C 1
ATOM 674 O O . LYS A 1 83 ? -5.788 1.361 34.289 1.00 82.00 83 LYS A O 1
ATOM 679 N N . PRO A 1 84 ? -6.673 2.450 36.053 1.00 82.56 84 PRO A N 1
ATOM 680 C CA . PRO A 1 84 ? -8.037 2.001 35.794 1.00 82.56 84 PRO A CA 1
ATOM 681 C C . PRO A 1 84 ? -8.630 2.656 34.534 1.00 82.56 84 PRO A C 1
ATOM 683 O O . PRO A 1 84 ? -8.575 3.876 34.350 1.00 82.56 84 PRO A O 1
ATOM 686 N N . ILE A 1 85 ? -9.232 1.828 33.683 1.00 84.44 85 ILE A N 1
ATOM 687 C CA . ILE A 1 85 ? -10.019 2.183 32.501 1.00 84.44 85 ILE A CA 1
ATOM 688 C C . ILE A 1 85 ? -11.471 1.770 32.761 1.00 84.44 85 ILE A C 1
ATOM 690 O O . ILE A 1 85 ? -11.764 0.593 32.974 1.00 84.44 85 ILE A O 1
ATOM 694 N N . LEU A 1 86 ? -12.389 2.736 32.701 1.00 85.69 86 LEU A N 1
ATOM 695 C CA . LEU A 1 86 ? -13.816 2.509 32.932 1.00 85.69 86 LEU A CA 1
ATOM 696 C C . LEU A 1 86 ? -14.481 1.784 31.746 1.00 85.69 86 LEU A C 1
ATOM 698 O O . LEU A 1 86 ? -14.460 2.267 30.610 1.00 85.69 86 LEU A O 1
ATOM 702 N N . ARG A 1 87 ? -15.167 0.672 32.025 1.00 86.50 87 ARG A N 1
ATOM 703 C CA . ARG A 1 87 ? -16.007 -0.091 31.091 1.00 86.50 87 ARG A CA 1
ATOM 704 C C . ARG A 1 87 ? -17.312 0.649 30.805 1.00 86.50 87 ARG A C 1
ATOM 706 O O . ARG A 1 87 ? -18.377 0.286 31.300 1.00 86.50 87 ARG A O 1
ATOM 713 N N . LYS A 1 88 ? -17.248 1.662 29.937 1.00 85.19 88 LYS A N 1
ATOM 714 C CA . LYS A 1 88 ? -18.402 2.482 29.501 1.00 85.19 88 LYS A CA 1
ATOM 715 C C . LYS A 1 88 ? -19.482 1.727 28.692 1.00 85.19 88 LYS A C 1
ATOM 717 O O . LYS A 1 88 ? -20.395 2.345 28.159 1.00 85.19 88 LYS A O 1
ATOM 722 N N . TRP A 1 89 ? -19.378 0.404 28.581 1.00 88.44 89 TRP A N 1
ATOM 723 C CA . TRP A 1 89 ? -20.303 -0.473 27.857 1.00 88.44 89 TRP A CA 1
ATOM 724 C C . TRP A 1 89 ? -21.148 -1.367 28.776 1.00 88.44 89 TRP A C 1
ATOM 726 O O . TRP A 1 89 ? -22.185 -1.878 28.348 1.00 88.44 89 TRP A O 1
ATOM 736 N N . LEU A 1 90 ? -20.714 -1.583 30.023 1.00 88.50 90 LEU A N 1
ATOM 737 C CA . LEU A 1 90 ? -21.338 -2.540 30.935 1.00 88.50 90 LEU A CA 1
ATOM 738 C C . LEU A 1 90 ? -22.500 -1.888 31.682 1.00 88.50 90 LEU A C 1
ATOM 740 O O . LEU A 1 90 ? -22.336 -0.828 32.277 1.00 88.50 90 LEU A O 1
ATOM 744 N N . THR A 1 91 ? -23.663 -2.528 31.672 1.00 86.56 91 THR A N 1
ATOM 745 C CA . THR A 1 91 ? -24.892 -2.015 32.281 1.00 86.56 91 THR A CA 1
ATOM 746 C C . THR A 1 91 ? -25.560 -3.077 33.150 1.00 86.56 91 THR A C 1
ATOM 748 O O . THR A 1 91 ? -25.570 -4.254 32.794 1.00 86.56 91 THR A O 1
ATOM 751 N N . LEU A 1 92 ? -26.138 -2.663 34.278 1.00 83.44 92 LEU A N 1
ATOM 752 C CA . LEU A 1 92 ? -26.873 -3.532 35.199 1.00 83.44 92 LEU A CA 1
ATOM 753 C C . LEU A 1 92 ? -28.387 -3.354 35.071 1.00 83.44 92 LEU A C 1
ATOM 755 O O . LEU A 1 92 ? -28.893 -2.232 35.070 1.00 83.44 92 LEU A O 1
ATOM 759 N N . GLN A 1 93 ? -29.114 -4.471 35.058 1.00 80.94 93 GLN A N 1
ATOM 760 C CA . GLN A 1 93 ? -30.553 -4.494 35.297 1.00 80.94 93 GLN A CA 1
ATOM 761 C C . GLN A 1 93 ? -30.823 -4.794 36.773 1.00 80.94 93 GLN A C 1
ATOM 763 O O . GLN A 1 93 ? -30.485 -5.878 37.251 1.00 80.94 93 GLN A O 1
ATOM 768 N N . CYS A 1 94 ? -31.475 -3.859 37.465 1.00 72.88 94 CYS A N 1
ATOM 769 C CA . CYS A 1 94 ? -31.910 -4.021 38.852 1.00 72.88 94 CYS A CA 1
ATOM 770 C C . CYS A 1 94 ? -33.444 -4.095 38.942 1.00 72.88 94 CYS A C 1
ATOM 772 O O . CYS A 1 94 ? -34.145 -3.492 38.126 1.00 72.88 94 CYS A O 1
ATOM 774 N N . VAL A 1 95 ? -33.961 -4.840 39.918 1.00 71.56 95 VAL A N 1
ATOM 775 C CA . VAL A 1 95 ? -35.400 -4.939 40.238 1.00 71.56 95 VAL A CA 1
ATOM 776 C C . VAL A 1 95 ? -35.732 -3.993 41.404 1.00 71.56 95 VAL A C 1
ATOM 778 O O . VAL A 1 95 ? -34.825 -3.504 42.081 1.00 71.56 95 VAL A O 1
ATOM 781 N N . LYS A 1 96 ? -37.023 -3.714 41.652 1.00 62.53 96 LYS A N 1
ATOM 782 C CA . LYS A 1 96 ? -37.470 -3.070 42.903 1.00 62.53 96 LYS A CA 1
ATOM 783 C C . LYS A 1 96 ? -36.830 -3.832 44.084 1.00 62.53 96 LYS A C 1
ATOM 785 O O . LYS A 1 96 ? -36.924 -5.055 44.104 1.00 62.53 96 LYS A O 1
ATOM 790 N N . ASN A 1 97 ? -36.154 -3.106 44.986 1.00 61.88 97 ASN A N 1
ATOM 791 C CA . ASN A 1 97 ? -35.233 -3.580 46.049 1.00 61.88 97 ASN A CA 1
ATOM 792 C C . ASN A 1 97 ? -33.727 -3.680 45.686 1.00 61.88 97 ASN A C 1
ATOM 794 O O . ASN A 1 97 ? -32.958 -4.256 46.451 1.00 61.88 97 ASN A O 1
ATOM 798 N N . ASN A 1 98 ? -33.267 -3.089 44.575 1.00 65.25 98 ASN A N 1
ATOM 799 C CA . ASN A 1 98 ? -31.843 -3.044 44.175 1.00 65.25 98 ASN A CA 1
ATOM 800 C C . ASN A 1 98 ? -31.181 -4.428 43.984 1.00 65.25 98 ASN A C 1
ATOM 802 O O . ASN A 1 98 ? -29.961 -4.569 44.077 1.00 65.25 98 ASN A O 1
ATOM 806 N N . GLU A 1 99 ? -31.969 -5.454 43.663 1.00 68.81 99 GLU A N 1
ATOM 807 C CA . GLU A 1 99 ? -31.448 -6.781 43.330 1.00 68.81 99 GLU A CA 1
ATOM 808 C C . GLU A 1 99 ? -31.017 -6.858 41.864 1.00 68.81 99 GLU A C 1
ATOM 810 O O . GLU A 1 99 ? -31.773 -6.484 40.961 1.00 68.81 99 GLU A O 1
ATOM 815 N N . VAL A 1 100 ? -29.806 -7.366 41.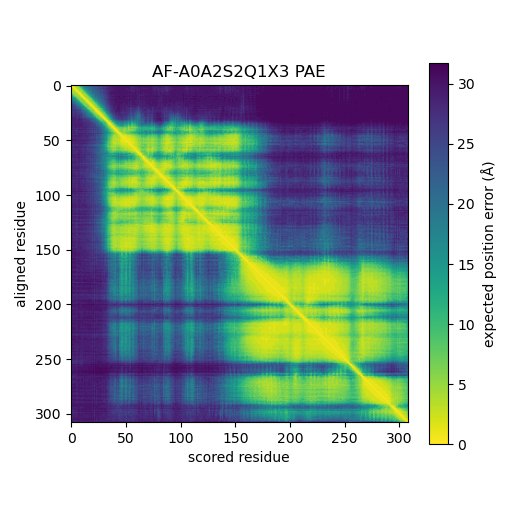612 1.00 75.00 100 VAL A N 1
ATOM 816 C CA . VAL A 1 100 ? -29.264 -7.514 40.255 1.00 75.00 100 VAL A CA 1
ATOM 817 C C . VAL A 1 100 ? -29.893 -8.715 39.562 1.00 75.00 100 VAL A C 1
ATOM 819 O O . VAL A 1 100 ? -29.662 -9.859 39.945 1.00 75.00 100 VAL A O 1
ATOM 822 N N . LYS A 1 101 ? -30.624 -8.459 38.476 1.00 80.50 101 LYS A N 1
ATOM 823 C CA . LYS A 1 101 ? -31.219 -9.508 37.641 1.00 80.50 101 LYS A CA 1
ATOM 824 C C . LYS A 1 101 ? -30.261 -10.018 36.569 1.00 80.50 101 LYS A C 1
ATOM 826 O O . LYS A 1 101 ? -30.172 -11.224 36.363 1.00 80.50 101 LYS A O 1
ATOM 831 N N . ALA A 1 102 ? -29.566 -9.115 35.875 1.00 84.12 102 ALA A N 1
ATOM 832 C CA . ALA A 1 102 ? -28.652 -9.461 34.785 1.00 84.12 102 ALA A CA 1
ATOM 833 C C . ALA A 1 102 ? -27.666 -8.328 34.451 1.00 84.12 102 ALA A C 1
ATOM 835 O O . ALA A 1 102 ? -27.943 -7.145 34.672 1.00 84.12 102 ALA A O 1
ATOM 836 N N . LEU A 1 103 ? -26.530 -8.710 33.861 1.00 86.12 103 LEU A N 1
ATOM 837 C CA . LEU A 1 103 ? -25.567 -7.821 33.211 1.00 86.12 103 LEU A CA 1
ATOM 838 C C . LEU A 1 103 ? -25.804 -7.749 31.702 1.00 86.12 103 LEU A C 1
ATOM 840 O O . LEU A 1 103 ? -25.988 -8.774 31.042 1.00 86.12 103 LEU A O 1
ATOM 844 N N . TYR A 1 104 ? -25.681 -6.548 31.147 1.00 88.94 104 TYR A N 1
ATOM 845 C CA . TYR A 1 104 ? -25.829 -6.271 29.725 1.00 88.94 104 TYR A CA 1
ATOM 846 C C . TYR A 1 104 ? -24.651 -5.464 29.172 1.00 88.94 104 TYR A C 1
ATOM 848 O O . TYR A 1 104 ? -24.044 -4.654 29.871 1.00 88.94 104 TYR A O 1
ATOM 856 N N . CYS A 1 105 ? -24.353 -5.650 27.889 1.00 90.62 105 CYS A N 1
ATOM 857 C CA . CYS A 1 105 ? -23.441 -4.807 27.125 1.00 90.62 105 CYS A CA 1
ATOM 858 C C . CYS A 1 105 ? -24.256 -3.936 26.165 1.00 90.62 105 CYS A C 1
ATOM 860 O O . CYS A 1 105 ? -24.787 -4.439 25.172 1.00 90.62 105 CYS A O 1
ATOM 862 N N . SER A 1 106 ? -24.350 -2.634 26.448 1.00 88.81 106 SER A N 1
ATOM 863 C CA . SER A 1 106 ? -25.151 -1.688 25.655 1.00 88.81 106 SER A CA 1
ATOM 864 C C . SER A 1 106 ? -24.687 -1.640 24.196 1.00 88.81 106 SER A C 1
ATOM 866 O O . SER A 1 106 ? -25.495 -1.749 23.274 1.00 88.81 106 SER A O 1
ATOM 868 N N . ILE A 1 107 ? -23.370 -1.606 23.977 1.00 88.75 107 ILE A N 1
ATOM 869 C CA . ILE A 1 107 ? -22.769 -1.607 22.638 1.00 88.75 107 ILE A CA 1
ATOM 870 C C . ILE A 1 107 ? -23.164 -2.875 21.858 1.00 88.75 107 ILE A C 1
ATOM 872 O O . ILE A 1 107 ? -23.571 -2.781 20.700 1.00 88.75 107 ILE A O 1
ATOM 876 N N . CYS A 1 108 ? -23.142 -4.054 22.495 1.00 89.62 108 CYS A N 1
ATOM 877 C CA . CYS A 1 108 ? -23.563 -5.307 21.856 1.00 89.62 108 CYS A CA 1
ATOM 878 C C . CYS A 1 108 ? -25.075 -5.394 21.615 1.00 89.62 108 CYS A C 1
ATOM 880 O O . CYS A 1 108 ? -25.465 -5.919 20.577 1.00 89.62 108 CYS A O 1
ATOM 882 N N . ILE A 1 109 ? -25.925 -4.859 22.501 1.00 87.75 109 ILE A N 1
ATOM 883 C CA . ILE A 1 109 ? -27.377 -4.764 22.250 1.00 87.75 109 ILE A CA 1
ATOM 884 C C . ILE A 1 109 ? -27.653 -3.909 21.006 1.00 87.75 109 ILE A C 1
ATOM 886 O O . ILE A 1 109 ? -28.456 -4.289 20.156 1.00 87.75 109 ILE A O 1
ATOM 890 N N . ALA A 1 110 ? -26.983 -2.762 20.886 1.00 85.38 110 ALA A N 1
ATOM 891 C CA . ALA A 1 110 ? -27.250 -1.809 19.817 1.00 85.38 110 ALA A CA 1
ATOM 892 C C . ALA A 1 110 ? -26.639 -2.218 18.462 1.00 85.38 110 ALA A C 1
ATOM 894 O O . ALA A 1 110 ? -27.274 -2.024 17.422 1.00 85.38 110 ALA A O 1
ATOM 895 N N . PHE A 1 111 ? -25.423 -2.778 18.435 1.00 84.25 111 PHE A N 1
ATOM 896 C CA . PHE A 1 111 ? -24.654 -2.976 17.194 1.00 84.25 111 PHE A CA 1
ATOM 897 C C . PHE A 1 111 ? -24.373 -4.438 16.809 1.00 84.25 111 PHE A C 1
ATOM 899 O O . PHE A 1 111 ? -23.947 -4.664 15.677 1.00 84.25 111 PHE A O 1
ATOM 906 N N . SER A 1 112 ? -24.637 -5.433 17.666 1.00 83.94 112 SER A N 1
ATOM 907 C CA . SER A 1 112 ? -24.442 -6.840 17.287 1.00 83.94 112 SER A CA 1
ATOM 908 C C . SER A 1 112 ? -25.544 -7.350 16.355 1.00 83.94 112 SER A C 1
ATOM 910 O O . SER A 1 112 ? -26.724 -7.047 16.529 1.00 83.94 112 SER A O 1
ATOM 912 N N . THR A 1 113 ? -25.165 -8.189 15.393 1.00 77.75 113 THR A N 1
ATOM 913 C CA . THR A 1 113 ? -26.090 -9.020 14.603 1.00 77.75 113 THR A CA 1
ATOM 914 C C . THR A 1 113 ? -26.382 -10.366 15.274 1.00 77.75 113 THR A C 1
ATOM 916 O O . THR A 1 113 ? -27.433 -10.958 15.030 1.00 77.75 113 THR A O 1
ATOM 919 N N . SER A 1 114 ? -25.479 -10.828 16.144 1.00 78.56 114 SER A N 1
ATOM 920 C CA . SER A 1 114 ? -25.536 -12.124 16.827 1.00 78.56 114 SER A CA 1
ATOM 921 C C . SER A 1 114 ? -25.887 -11.964 18.305 1.00 78.56 114 SER A C 1
ATOM 923 O O . SER A 1 114 ? -25.365 -11.075 18.984 1.00 78.56 114 SER A O 1
ATOM 925 N N . SER A 1 115 ? -26.723 -12.858 18.835 1.00 77.00 115 SER A N 1
ATOM 926 C CA . SER A 1 115 ? -27.013 -12.919 20.270 1.00 77.00 115 SER A CA 1
ATOM 927 C C . SER A 1 115 ? -25.801 -13.437 21.049 1.00 77.00 115 SER A C 1
ATOM 929 O O . SER A 1 115 ? -25.390 -14.583 20.885 1.00 77.00 115 SER A O 1
ATOM 931 N N . THR A 1 116 ? -25.257 -12.597 21.923 1.00 80.31 116 THR A N 1
ATOM 932 C CA . THR A 1 116 ? -24.270 -12.960 22.952 1.00 80.31 116 THR A CA 1
ATOM 933 C C . THR A 1 116 ? -24.931 -12.999 24.331 1.00 80.31 116 THR A C 1
ATOM 935 O O . THR A 1 116 ? -25.937 -12.317 24.545 1.00 80.31 116 THR A O 1
ATOM 938 N N . ASN A 1 117 ? -24.330 -13.698 25.299 1.00 83.25 117 ASN A N 1
ATOM 939 C CA . ASN A 1 117 ? -24.831 -13.758 26.683 1.00 83.25 117 ASN A CA 1
ATOM 940 C C . ASN A 1 117 ? -25.052 -12.361 27.302 1.00 83.25 117 ASN A C 1
ATOM 942 O O . ASN A 1 117 ? -26.004 -12.153 28.045 1.00 83.25 117 ASN A O 1
ATOM 946 N N . PHE A 1 118 ? -24.219 -11.375 26.949 1.00 85.69 118 PHE A N 1
ATOM 947 C CA . PHE A 1 118 ? -24.345 -9.983 27.403 1.00 85.69 118 PHE A CA 1
ATOM 948 C C . PHE A 1 118 ? -25.331 -9.135 26.577 1.00 85.69 118 PHE A C 1
ATOM 950 O O . PHE A 1 118 ? -25.620 -8.004 26.954 1.00 85.69 118 PHE A O 1
ATOM 957 N N . SER A 1 119 ? -25.872 -9.650 25.471 1.00 82.69 119 SER A N 1
ATOM 958 C CA . SER A 1 119 ? -27.006 -9.028 24.764 1.00 82.69 119 SER A CA 1
ATOM 959 C C . SER A 1 119 ? -28.363 -9.561 25.234 1.00 82.69 119 SER A C 1
ATOM 961 O O . SER A 1 119 ? -29.350 -8.837 25.184 1.00 82.69 119 SER A O 1
ATOM 963 N N . THR A 1 120 ? -28.418 -10.807 25.719 1.00 81.75 120 THR A N 1
ATOM 964 C CA . THR A 1 120 ? -29.642 -11.443 26.241 1.00 81.75 120 THR A CA 1
ATOM 965 C C . THR A 1 120 ? -29.801 -11.302 27.756 1.00 81.75 120 THR A C 1
ATOM 967 O O . THR A 1 120 ? -30.913 -11.420 28.262 1.00 81.75 120 THR A O 1
ATOM 970 N N . GLY A 1 121 ? -28.711 -11.008 28.469 1.00 83.25 121 GLY A N 1
ATOM 971 C CA . GLY A 1 121 ? -28.668 -10.826 29.919 1.00 83.25 121 GLY A CA 1
ATOM 972 C C . GLY A 1 121 ? -27.817 -11.908 30.573 1.00 83.25 121 GLY A C 1
ATOM 973 O O . GLY A 1 121 ? -28.211 -13.071 30.638 1.00 83.25 121 GLY A O 1
ATOM 974 N N . CYS A 1 122 ? -26.638 -11.529 31.060 1.00 84.25 122 CYS A N 1
ATOM 975 C CA . CYS A 1 122 ? -25.719 -12.443 31.722 1.00 84.25 122 CYS A CA 1
ATOM 976 C C . CYS A 1 122 ? -26.065 -12.546 33.214 1.00 84.25 122 CYS A C 1
ATOM 978 O O . CYS A 1 122 ? -26.019 -11.553 33.940 1.00 84.25 122 CYS A O 1
ATOM 980 N N . THR A 1 123 ? -26.397 -13.757 33.661 1.00 84.44 123 THR A N 1
ATOM 981 C CA . THR A 1 123 ? -26.781 -14.095 35.045 1.00 84.44 123 THR A CA 1
ATOM 982 C C . THR A 1 123 ? -25.683 -14.850 35.808 1.00 84.44 123 THR A C 1
ATOM 984 O O . THR A 1 123 ? -25.886 -15.280 36.943 1.00 84.44 123 THR A O 1
ATOM 987 N N . ASN A 1 124 ? -24.499 -15.038 35.209 1.00 80.44 124 ASN A N 1
ATOM 988 C CA . ASN A 1 124 ? -23.392 -15.769 35.833 1.00 80.44 124 ASN A CA 1
ATOM 989 C C . ASN A 1 124 ? -22.623 -14.886 36.832 1.00 80.44 124 ASN A C 1
ATOM 991 O O . ASN A 1 124 ? -21.499 -14.450 36.579 1.00 80.44 124 ASN A O 1
ATOM 995 N N . PHE A 1 125 ? -23.237 -14.636 37.988 1.00 81.81 125 PHE A N 1
ATOM 996 C CA . PHE A 1 125 ? -22.647 -13.822 39.053 1.00 81.81 125 PHE A CA 1
ATOM 997 C C . PHE A 1 125 ? -21.518 -14.530 39.820 1.00 81.81 125 PHE A C 1
ATOM 999 O O . PHE A 1 125 ? -20.709 -13.857 40.452 1.00 81.81 125 PHE A O 1
ATOM 1006 N N . ARG A 1 126 ? -21.415 -15.869 39.745 1.00 80.75 126 ARG A N 1
ATOM 1007 C CA . ARG A 1 126 ? -20.353 -16.636 40.431 1.00 80.75 126 ARG A CA 1
ATOM 1008 C C . ARG A 1 126 ? -18.966 -16.318 39.866 1.00 80.75 126 ARG A C 1
ATOM 1010 O O . ARG A 1 126 ? -18.052 -16.036 40.629 1.00 80.75 126 ARG A O 1
ATOM 1017 N N . ASN A 1 127 ? -18.838 -16.289 38.537 1.00 85.00 127 ASN A N 1
ATOM 1018 C CA . ASN A 1 127 ? -17.583 -15.989 37.832 1.00 85.00 127 ASN A CA 1
ATOM 1019 C C . ASN A 1 127 ? -17.659 -14.645 37.082 1.00 85.00 127 ASN A C 1
ATOM 1021 O O . ASN A 1 127 ? -17.164 -14.517 35.961 1.00 85.00 127 ASN A O 1
ATOM 1025 N N . ILE A 1 128 ? -18.289 -13.641 37.703 1.00 85.38 128 ILE A N 1
ATOM 1026 C CA . ILE A 1 128 ? -18.664 -12.362 37.079 1.00 85.38 128 ILE A CA 1
ATOM 1027 C C . ILE A 1 128 ? -17.495 -11.644 36.381 1.00 85.38 128 ILE A C 1
ATOM 1029 O O . ILE A 1 128 ? -17.643 -11.191 35.248 1.00 85.38 128 ILE A O 1
ATOM 1033 N N . TYR A 1 129 ? -16.313 -11.601 37.007 1.00 87.00 129 TYR A N 1
ATOM 1034 C CA . TYR A 1 129 ? -15.139 -10.917 36.453 1.00 87.00 129 TYR A CA 1
ATOM 1035 C C . TYR A 1 129 ? -14.597 -11.620 35.205 1.00 87.00 129 TYR A C 1
ATOM 1037 O O . TYR A 1 129 ? -14.421 -10.977 34.176 1.00 87.00 129 TYR A O 1
ATOM 1045 N N . ALA A 1 130 ? -14.420 -12.944 35.264 1.00 87.94 130 ALA A N 1
ATOM 1046 C CA . ALA A 1 130 ? -13.954 -13.739 34.128 1.00 87.94 130 ALA A CA 1
ATOM 1047 C C . ALA A 1 130 ? -14.973 -13.742 32.973 1.00 87.94 130 ALA A C 1
ATOM 1049 O O . ALA A 1 130 ? -14.591 -13.725 31.804 1.00 87.94 130 ALA A O 1
ATOM 1050 N N . ALA A 1 131 ? -16.276 -13.708 33.277 1.00 88.00 131 ALA A N 1
ATOM 1051 C CA . ALA A 1 131 ? -17.330 -13.570 32.272 1.00 88.00 131 ALA A CA 1
ATOM 1052 C C . ALA A 1 131 ? -17.285 -12.200 31.565 1.00 88.00 131 ALA A C 1
ATOM 1054 O O . ALA A 1 131 ? -17.459 -12.129 30.351 1.00 88.00 131 ALA A O 1
ATOM 1055 N N . VAL A 1 132 ? -17.034 -11.116 32.307 1.00 89.19 132 VAL A N 1
ATOM 1056 C CA . VAL A 1 132 ? -16.885 -9.760 31.748 1.00 89.19 132 VAL A CA 1
ATOM 1057 C C . VAL A 1 132 ? -15.609 -9.633 30.916 1.00 89.19 132 VAL A C 1
ATOM 1059 O O . VAL A 1 132 ? -15.663 -9.112 29.806 1.00 89.19 132 VAL A O 1
ATOM 1062 N N . GLU A 1 133 ? -14.485 -10.152 31.408 1.00 89.12 133 GLU A N 1
ATOM 1063 C CA . GLU A 1 133 ? -13.191 -10.115 30.717 1.00 89.12 133 GLU A CA 1
ATOM 1064 C C . GLU A 1 133 ? -13.201 -10.942 29.423 1.00 89.12 133 GLU A C 1
ATOM 1066 O O . GLU A 1 133 ? -12.839 -10.430 28.365 1.00 89.12 133 GLU A O 1
ATOM 1071 N N . SER A 1 134 ? -13.716 -12.177 29.467 1.00 89.19 134 SER A N 1
ATOM 1072 C CA . SER A 1 134 ? -13.866 -13.022 28.270 1.00 89.19 134 SER A CA 1
ATOM 1073 C C . SER A 1 134 ? -14.822 -12.431 27.226 1.00 89.19 134 SER A C 1
ATOM 1075 O O . SER A 1 134 ? -14.623 -12.643 26.029 1.00 89.19 134 SER A O 1
ATOM 1077 N N . HIS A 1 135 ? -15.828 -11.650 27.639 1.00 90.81 135 HIS A N 1
ATOM 1078 C CA . HIS A 1 135 ? -16.651 -10.877 26.707 1.00 90.81 135 HIS A CA 1
ATOM 1079 C C . HIS A 1 135 ? -15.888 -9.693 26.104 1.00 90.81 135 HIS A C 1
ATOM 1081 O O . HIS A 1 135 ? -15.962 -9.499 24.891 1.00 90.81 135 HIS A O 1
ATOM 1087 N N . GLU A 1 136 ? -15.145 -8.936 26.915 1.00 88.88 136 GLU A N 1
ATOM 1088 C CA . GLU A 1 136 ? -14.377 -7.757 26.490 1.00 88.88 136 GLU A CA 1
ATOM 1089 C C . GLU A 1 136 ? -13.347 -8.099 25.397 1.00 88.88 136 GLU A C 1
ATOM 1091 O O . GLU A 1 136 ? -13.224 -7.365 24.418 1.00 88.88 136 GLU A O 1
ATOM 1096 N N . ILE A 1 137 ? -12.675 -9.252 25.513 1.00 90.06 137 ILE A N 1
ATOM 1097 C CA . ILE A 1 137 ? -11.707 -9.750 24.516 1.00 90.06 137 ILE A CA 1
ATOM 1098 C C . ILE A 1 137 ? -12.346 -10.536 23.357 1.00 90.06 137 ILE A C 1
ATOM 1100 O O . ILE A 1 137 ? -11.636 -11.007 22.469 1.00 90.06 137 ILE A O 1
ATOM 1104 N N . SER A 1 138 ? -13.670 -10.726 23.346 1.00 91.00 138 SER A N 1
ATOM 1105 C CA . SER A 1 138 ? -14.327 -11.517 22.300 1.00 91.00 138 SER A CA 1
ATOM 1106 C C . SER A 1 138 ? -14.365 -10.773 20.961 1.00 91.00 138 SER A C 1
ATOM 1108 O O . SER A 1 138 ? -14.710 -9.592 20.901 1.00 91.00 138 SER A O 1
ATOM 1110 N N . ASN A 1 139 ? -14.108 -11.484 19.855 1.00 88.19 139 ASN A N 1
ATOM 1111 C CA . ASN A 1 139 ? -14.172 -10.910 18.501 1.00 88.19 139 ASN A CA 1
ATOM 1112 C C . ASN A 1 139 ? -15.511 -10.202 18.221 1.00 88.19 139 ASN A C 1
ATOM 1114 O O . ASN A 1 139 ? -15.531 -9.151 17.586 1.00 88.19 139 ASN A O 1
ATOM 1118 N N . VAL A 1 140 ? -16.627 -10.741 18.732 1.00 89.50 140 VAL A N 1
ATOM 1119 C CA . VAL A 1 140 ? -17.951 -10.117 18.580 1.00 89.50 140 VAL A CA 1
ATOM 1120 C C . VAL A 1 140 ? -17.994 -8.754 19.271 1.00 89.50 140 VAL A C 1
ATOM 1122 O O . VAL A 1 140 ? -18.435 -7.789 18.655 1.00 89.50 140 VAL A O 1
ATOM 1125 N N . HIS A 1 141 ? -17.498 -8.643 20.509 1.00 89.50 141 HIS A N 1
ATOM 1126 C CA . HIS A 1 141 ? -17.432 -7.361 21.214 1.00 89.50 141 HIS A CA 1
ATOM 1127 C C . HIS A 1 141 ? -16.536 -6.361 20.474 1.00 89.50 141 HIS A C 1
ATOM 1129 O O . HIS A 1 141 ? -16.964 -5.238 20.218 1.00 89.50 141 HIS A O 1
ATOM 1135 N N . ILE A 1 142 ? -15.337 -6.780 20.059 1.00 88.19 142 ILE A N 1
ATOM 1136 C CA . ILE A 1 142 ? -14.356 -5.927 19.370 1.00 88.19 142 ILE A CA 1
ATOM 1137 C C . ILE A 1 142 ? -14.935 -5.353 18.064 1.00 88.19 142 ILE A C 1
ATOM 1139 O O . ILE A 1 142 ? -14.958 -4.133 17.885 1.00 88.19 142 ILE A O 1
ATOM 1143 N N . CYS A 1 143 ? -15.488 -6.192 17.179 1.00 87.38 143 CYS A N 1
ATOM 1144 C CA . CYS A 1 143 ? -16.078 -5.736 15.913 1.00 87.38 143 CYS A CA 1
ATOM 1145 C C . CYS A 1 143 ? -17.290 -4.805 16.113 1.00 87.38 143 CYS A C 1
ATOM 1147 O O . CYS A 1 143 ? -17.525 -3.882 15.324 1.00 87.38 143 CYS A O 1
ATOM 1149 N N . VAL A 1 144 ? -18.067 -5.028 17.174 1.00 88.62 144 VAL A N 1
ATOM 1150 C CA . VAL A 1 144 ? -19.228 -4.205 17.536 1.00 88.62 144 VAL A CA 1
ATOM 1151 C C . VAL A 1 144 ? -18.778 -2.859 18.125 1.00 88.62 144 VAL A C 1
ATOM 1153 O O . VAL A 1 144 ? -19.328 -1.827 17.739 1.00 88.62 144 VAL A O 1
ATOM 1156 N N . VAL A 1 145 ? -17.736 -2.828 18.962 1.00 87.50 145 VAL A N 1
ATOM 1157 C CA . VAL A 1 145 ? -17.113 -1.588 19.462 1.00 87.50 145 VAL A CA 1
ATOM 1158 C C . VAL A 1 145 ? -16.536 -0.761 18.317 1.00 87.50 145 VAL A C 1
ATOM 1160 O O . VAL A 1 145 ? -16.805 0.436 18.250 1.00 87.50 145 VAL A O 1
ATOM 1163 N N . GLU A 1 146 ? -15.829 -1.373 17.363 1.00 84.44 146 GLU A N 1
ATOM 1164 C CA . GLU A 1 146 ? -15.382 -0.663 16.158 1.00 84.44 146 GLU A CA 1
ATOM 1165 C C . GLU A 1 146 ? -16.545 -0.0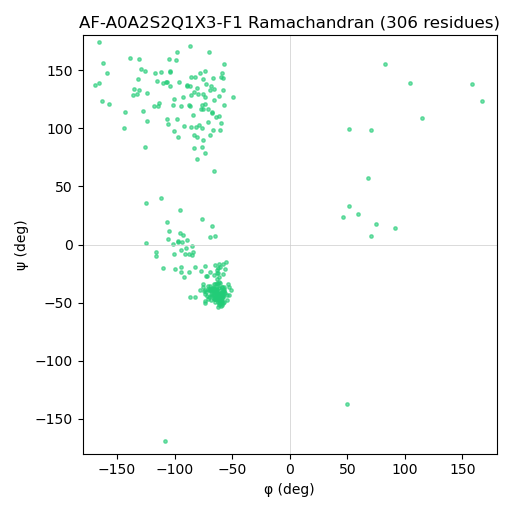43 15.375 1.00 84.44 146 GLU A C 1
ATOM 1167 O O . GLU A 1 146 ? -16.428 1.069 14.859 1.00 84.44 146 GLU A O 1
ATOM 1172 N N . SER A 1 147 ? -17.659 -0.768 15.257 1.00 85.50 147 SER A N 1
ATOM 1173 C CA . SER A 1 147 ? -18.852 -0.311 14.538 1.00 85.50 147 SER A CA 1
ATOM 1174 C C . SER A 1 147 ? -19.531 0.856 15.257 1.00 85.50 147 SER A C 1
ATOM 1176 O O . SER A 1 147 ? -19.923 1.826 14.608 1.00 85.50 147 SER A O 1
ATOM 1178 N N . TYR A 1 148 ? -19.597 0.806 16.590 1.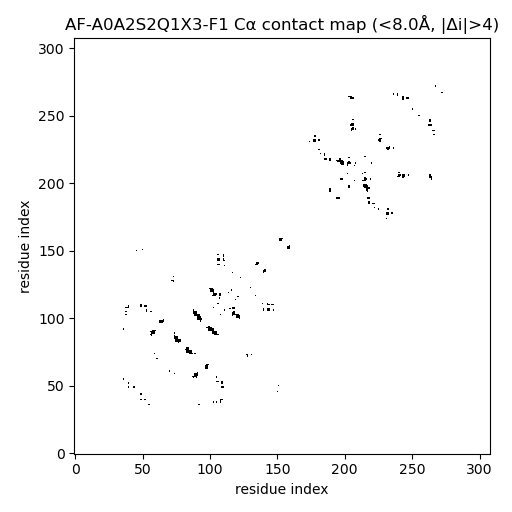00 86.56 148 TYR A N 1
ATOM 1179 C CA . TYR A 1 148 ? -20.058 1.913 17.426 1.00 86.56 148 TYR A CA 1
ATOM 1180 C C . TYR A 1 148 ? -19.147 3.140 17.303 1.00 86.56 148 TYR A C 1
ATOM 1182 O O . TYR A 1 148 ? -19.652 4.232 17.061 1.00 86.56 148 TYR A O 1
ATOM 1190 N N . VAL A 1 149 ? -17.819 2.974 17.369 1.00 83.06 149 VAL A N 1
ATOM 1191 C CA . VAL A 1 149 ? -16.863 4.079 17.172 1.00 83.06 149 VAL A CA 1
ATOM 1192 C C . VAL A 1 149 ? -17.068 4.717 15.795 1.00 83.06 149 VAL A C 1
ATOM 1194 O O . VAL A 1 149 ? -17.295 5.922 15.717 1.00 83.06 149 VAL A O 1
ATOM 1197 N N . LYS A 1 150 ? -17.118 3.919 14.718 1.00 79.12 150 LYS A N 1
ATOM 1198 C CA . LYS A 1 150 ? -17.376 4.403 13.346 1.00 79.12 150 LYS A CA 1
ATOM 1199 C C . LYS A 1 150 ? -18.704 5.167 13.225 1.00 79.12 150 LYS A C 1
ATOM 1201 O O . LYS A 1 150 ? -18.760 6.143 12.482 1.00 79.12 150 LYS A O 1
ATOM 1206 N N . ALA A 1 151 ? -19.751 4.749 13.941 1.00 78.06 151 ALA A N 1
ATOM 1207 C CA . ALA A 1 151 ? -21.041 5.439 13.964 1.00 78.06 151 ALA A CA 1
ATOM 1208 C C . ALA A 1 151 ? -20.989 6.749 14.770 1.00 78.06 151 ALA A C 1
ATOM 1210 O O . ALA A 1 151 ? -21.358 7.796 14.250 1.00 78.06 151 ALA A O 1
ATOM 1211 N N . SER A 1 152 ? -20.468 6.705 16.001 1.00 75.94 152 SER A N 1
ATOM 1212 C CA . SER A 1 152 ? -20.373 7.856 16.912 1.00 75.94 152 SER A CA 1
ATOM 1213 C C . SER A 1 152 ? -19.423 8.957 16.433 1.00 75.94 152 SER A C 1
ATOM 1215 O O . SER A 1 152 ? -19.582 10.117 16.797 1.00 75.94 152 SER A O 1
ATOM 1217 N N . SER A 1 153 ? -18.422 8.603 15.623 1.00 64.56 153 SER A N 1
ATOM 1218 C CA . SER A 1 153 ? -17.382 9.523 15.157 1.00 64.56 153 SER A CA 1
ATOM 1219 C C . SER A 1 153 ? -17.657 10.113 13.769 1.00 64.56 153 SER A C 1
ATOM 1221 O O . SER A 1 153 ? -16.839 10.883 13.275 1.00 64.56 153 SER A O 1
ATOM 1223 N N . ASN A 1 154 ? -18.793 9.805 13.129 1.00 62.31 154 ASN A N 1
ATOM 1224 C CA . ASN A 1 154 ? -19.220 10.536 11.927 1.00 62.31 154 ASN A CA 1
ATOM 1225 C C . ASN A 1 154 ? -19.648 11.983 12.244 1.00 62.31 154 ASN A C 1
ATOM 1227 O O . ASN A 1 154 ? -19.564 12.828 11.357 1.00 62.31 154 ASN A O 1
ATOM 1231 N N . ASP A 1 155 ? -20.056 12.268 13.485 1.00 57.69 155 ASP A N 1
ATOM 1232 C CA . ASP A 1 155 ? -20.595 13.574 13.885 1.00 57.69 155 ASP A CA 1
ATOM 1233 C C . ASP A 1 155 ? -19.523 14.556 14.405 1.00 57.69 155 ASP A C 1
ATOM 1235 O O . ASP A 1 155 ? -19.816 15.733 14.615 1.00 57.69 155 ASP A O 1
ATOM 1239 N N . SER A 1 156 ? -18.270 14.119 14.616 1.00 61.12 156 SER A N 1
ATOM 1240 C CA . SER A 1 156 ? -17.200 14.988 15.130 1.00 61.12 156 SER A CA 1
ATOM 1241 C C . SER A 1 156 ? -16.262 15.501 14.029 1.00 61.12 156 SER A C 1
ATOM 1243 O O . SER A 1 156 ? -15.637 14.742 13.285 1.00 61.12 156 SER A O 1
ATOM 1245 N N . ILE A 1 157 ? -16.116 16.829 13.962 1.00 63.75 157 ILE A N 1
ATOM 1246 C CA . ILE A 1 157 ? -15.290 17.533 12.963 1.00 63.75 157 ILE A CA 1
ATOM 1247 C C . ILE A 1 157 ? -13.836 17.032 12.980 1.00 63.75 157 ILE A C 1
ATOM 1249 O O . ILE A 1 157 ? -13.248 16.790 11.926 1.00 63.75 157 ILE A O 1
ATOM 1253 N N . GLU A 1 158 ? -13.268 16.811 14.167 1.00 62.12 158 GLU A N 1
ATOM 1254 C CA . GLU A 1 158 ? -11.899 16.314 14.344 1.00 62.12 158 GLU A CA 1
ATOM 1255 C C . GLU A 1 158 ? -11.691 14.925 13.709 1.00 62.12 158 GLU A C 1
ATOM 1257 O O . GLU A 1 158 ? -10.699 14.695 13.008 1.00 62.12 158 GLU A O 1
ATOM 1262 N N . TYR A 1 159 ? -12.652 14.008 13.873 1.00 63.50 159 TYR A N 1
ATOM 1263 C CA . TYR A 1 159 ? -12.561 12.677 13.274 1.00 63.50 159 TYR A CA 1
ATOM 1264 C C . TYR A 1 159 ? -12.838 12.698 11.769 1.00 63.50 159 TYR A C 1
ATOM 1266 O O . TYR A 1 159 ? -12.180 11.966 11.030 1.00 63.50 159 TYR A O 1
ATOM 1274 N N . LEU A 1 160 ? -13.733 13.565 11.280 1.00 66.00 160 LEU A N 1
ATOM 1275 C CA . LEU A 1 160 ? -13.932 13.776 9.841 1.00 66.00 160 LEU A CA 1
ATOM 1276 C C . LEU A 1 160 ? -12.651 14.286 9.160 1.00 66.00 160 LEU A C 1
ATOM 1278 O O . LEU A 1 160 ? -12.263 13.760 8.113 1.00 66.00 160 LEU A O 1
ATOM 1282 N N . ILE A 1 161 ? -11.945 15.242 9.775 1.00 72.75 161 ILE A N 1
ATOM 1283 C CA . ILE A 1 161 ? -10.635 15.717 9.301 1.00 72.75 161 ILE A CA 1
ATOM 1284 C C . ILE A 1 161 ? -9.625 14.564 9.297 1.00 72.75 161 ILE A C 1
ATOM 1286 O O . ILE A 1 161 ? -8.996 14.307 8.268 1.00 72.75 161 ILE A O 1
ATOM 1290 N N . ASN A 1 162 ? -9.503 13.818 10.401 1.00 77.19 162 ASN A N 1
ATOM 1291 C CA . ASN A 1 162 ? -8.579 12.685 10.489 1.00 77.19 162 ASN A CA 1
ATOM 1292 C C . ASN A 1 162 ? -8.893 11.601 9.436 1.00 77.19 162 ASN A C 1
ATOM 1294 O O . ASN A 1 162 ? -8.001 11.145 8.723 1.00 77.19 162 ASN A O 1
ATOM 1298 N N . ARG A 1 163 ? -10.169 11.243 9.256 1.00 76.81 163 ARG A N 1
ATOM 1299 C CA . ARG A 1 163 ? -10.641 10.291 8.239 1.00 76.81 163 ARG A CA 1
ATOM 1300 C C . ARG A 1 163 ? -10.305 10.760 6.825 1.00 76.81 163 ARG A C 1
ATOM 1302 O O . ARG A 1 163 ? -9.814 9.961 6.031 1.00 76.81 163 ARG A O 1
ATOM 1309 N N . ASN A 1 164 ? -10.500 12.042 6.517 1.00 79.81 164 ASN A N 1
ATOM 1310 C CA . ASN A 1 164 ? -10.128 12.617 5.223 1.00 79.81 164 ASN A CA 1
ATOM 1311 C C . ASN A 1 164 ? -8.609 12.572 4.996 1.00 79.81 164 ASN A C 1
ATOM 1313 O O . ASN A 1 164 ? -8.165 12.128 3.938 1.00 79.81 164 ASN A O 1
ATOM 1317 N N . VAL A 1 165 ? -7.801 12.930 5.999 1.00 84.00 165 VAL A N 1
ATOM 1318 C CA . VAL A 1 165 ? -6.331 12.834 5.936 1.00 84.00 165 VAL A CA 1
ATOM 1319 C C . VAL A 1 165 ? -5.868 11.384 5.744 1.00 84.00 165 VAL A C 1
ATOM 1321 O O . VAL A 1 165 ? -4.975 11.125 4.936 1.00 84.00 165 VAL A O 1
ATOM 1324 N N . MET A 1 166 ? -6.476 10.421 6.437 1.00 81.62 166 MET A N 1
ATOM 1325 C CA . MET A 1 166 ? -6.139 8.998 6.311 1.00 81.62 166 MET A CA 1
ATOM 1326 C C . MET A 1 166 ? -6.567 8.422 4.953 1.00 81.62 166 MET A C 1
ATOM 1328 O O . MET A 1 166 ? -5.791 7.694 4.334 1.00 81.62 166 MET A O 1
ATOM 1332 N N . ASN A 1 167 ? -7.731 8.816 4.427 1.00 86.19 167 ASN A N 1
ATOM 1333 C CA . ASN A 1 167 ? -8.164 8.474 3.069 1.00 86.19 167 ASN A CA 1
ATOM 1334 C C . ASN A 1 167 ? -7.223 9.062 2.003 1.00 86.19 167 ASN A C 1
ATOM 1336 O O . ASN A 1 167 ? -6.848 8.358 1.068 1.00 86.19 167 ASN A O 1
ATOM 1340 N N . MET A 1 168 ? -6.784 10.316 2.159 1.00 86.25 168 MET A N 1
ATOM 1341 C CA . MET A 1 168 ? -5.797 10.939 1.267 1.00 86.25 168 MET A CA 1
ATOM 1342 C C . MET A 1 168 ? -4.449 10.211 1.305 1.00 86.25 168 MET A C 1
ATOM 1344 O O . MET A 1 168 ? -3.888 9.921 0.250 1.00 86.25 168 MET A O 1
ATOM 1348 N N . LYS A 1 169 ? -3.955 9.832 2.493 1.00 86.94 169 LYS A N 1
ATOM 1349 C CA . LYS A 1 169 ? -2.748 8.995 2.629 1.00 86.94 169 LYS A CA 1
ATOM 1350 C C . LYS A 1 169 ? -2.916 7.640 1.935 1.00 86.94 169 LYS A C 1
ATOM 1352 O O . LYS A 1 169 ? -2.015 7.225 1.211 1.00 86.94 169 LYS A O 1
ATOM 1357 N N . LYS A 1 170 ? -4.062 6.969 2.113 1.00 90.00 170 LYS A N 1
ATOM 1358 C CA . LYS A 1 170 ? -4.364 5.685 1.457 1.00 90.00 170 LYS A CA 1
ATOM 1359 C C . LYS A 1 170 ? -4.348 5.825 -0.067 1.00 90.00 170 LYS A C 1
ATOM 1361 O O . LYS A 1 170 ? -3.633 5.076 -0.725 1.00 90.00 170 LYS A O 1
ATOM 1366 N N . LYS A 1 171 ? -5.031 6.841 -0.605 1.00 91.56 171 LYS A N 1
ATOM 1367 C CA . LYS A 1 171 ? -5.060 7.139 -2.044 1.00 91.56 171 LYS A CA 1
ATOM 1368 C C . LYS A 1 171 ? -3.656 7.391 -2.605 1.00 91.56 171 LYS A C 1
ATOM 1370 O O . LYS A 1 171 ? -3.286 6.790 -3.604 1.00 91.56 171 LYS A O 1
ATOM 1375 N N . GLN A 1 172 ? -2.835 8.188 -1.917 1.00 88.75 172 GLN A N 1
ATOM 1376 C CA . GLN A 1 172 ? -1.439 8.430 -2.312 1.00 88.75 172 GLN A CA 1
ATOM 1377 C C . GLN A 1 172 ? -0.579 7.155 -2.303 1.00 88.75 172 GLN A C 1
ATOM 1379 O O . GLN A 1 172 ? 0.343 7.028 -3.109 1.00 88.75 172 GLN A O 1
ATOM 1384 N N . VAL A 1 173 ? -0.836 6.214 -1.388 1.00 89.56 173 VAL A N 1
ATOM 1385 C CA . VAL A 1 173 ? -0.157 4.908 -1.368 1.00 89.56 173 VAL A CA 1
ATOM 1386 C C . VAL A 1 173 ? -0.613 4.048 -2.549 1.00 89.56 173 VAL A C 1
ATOM 1388 O O . VAL A 1 173 ? 0.235 3.488 -3.240 1.00 89.56 173 VAL A O 1
ATOM 1391 N N . GLU A 1 174 ? -1.915 3.992 -2.828 1.00 92.31 174 GLU A N 1
ATOM 1392 C CA . GLU A 1 174 ? -2.488 3.264 -3.969 1.00 92.31 174 GLU A CA 1
ATOM 1393 C C . GLU A 1 174 ? -1.970 3.810 -5.314 1.00 92.31 174 GLU A C 1
ATOM 1395 O O . GLU A 1 174 ? -1.491 3.035 -6.142 1.00 92.31 174 GLU A O 1
ATOM 1400 N N . GLU A 1 175 ? -1.944 5.134 -5.494 1.00 91.88 175 GLU A N 1
ATOM 1401 C CA . GLU A 1 175 ? -1.375 5.818 -6.667 1.00 91.88 175 GLU A CA 1
ATOM 1402 C C . GLU A 1 175 ? 0.125 5.508 -6.848 1.00 91.88 175 GLU A C 1
ATOM 1404 O O . GLU A 1 175 ? 0.577 5.228 -7.959 1.00 91.88 175 GLU A O 1
ATOM 1409 N N . ARG A 1 176 ? 0.913 5.485 -5.763 1.00 88.94 176 ARG A N 1
ATOM 1410 C CA . ARG A 1 176 ? 2.345 5.123 -5.819 1.00 88.94 176 ARG A CA 1
ATOM 1411 C C . ARG A 1 176 ? 2.573 3.649 -6.146 1.00 88.94 176 ARG A C 1
ATOM 1413 O O . ARG A 1 176 ? 3.497 3.337 -6.894 1.00 88.94 176 ARG A O 1
ATOM 1420 N N . ILE A 1 177 ? 1.752 2.749 -5.601 1.00 90.81 177 ILE A N 1
ATOM 1421 C CA . ILE A 1 177 ? 1.788 1.316 -5.930 1.00 90.81 177 ILE A CA 1
ATOM 1422 C C . ILE A 1 177 ? 1.432 1.112 -7.405 1.00 90.81 177 ILE A C 1
ATOM 1424 O O . ILE A 1 177 ? 2.082 0.318 -8.081 1.00 90.81 177 ILE A O 1
ATOM 1428 N N . HIS A 1 178 ? 0.442 1.847 -7.916 1.00 94.06 178 HIS A N 1
ATOM 1429 C CA . HIS A 1 178 ? 0.064 1.833 -9.327 1.00 94.06 178 HIS A CA 1
ATOM 1430 C C . HIS A 1 178 ? 1.227 2.261 -10.233 1.00 94.06 178 HIS A C 1
ATOM 1432 O O . HIS A 1 178 ? 1.641 1.484 -11.089 1.00 94.06 178 HIS A O 1
ATOM 1438 N N . VAL A 1 179 ? 1.847 3.420 -9.979 1.00 92.44 179 VAL A N 1
ATOM 1439 C CA . VAL A 1 179 ? 3.042 3.879 -10.721 1.00 92.44 179 VAL A CA 1
ATOM 1440 C C . VAL A 1 179 ? 4.162 2.832 -10.700 1.00 92.44 179 VAL A C 1
ATOM 1442 O O . VAL A 1 179 ? 4.767 2.553 -11.735 1.00 92.44 179 VAL A O 1
ATOM 1445 N N . LEU A 1 180 ? 4.425 2.217 -9.542 1.00 91.00 180 LEU A N 1
ATOM 1446 C CA . LEU A 1 180 ? 5.463 1.195 -9.409 1.00 91.00 180 LEU A CA 1
ATOM 1447 C C . LEU A 1 180 ? 5.157 -0.062 -10.244 1.00 91.00 180 LEU A C 1
ATOM 1449 O O . LEU A 1 180 ? 6.070 -0.605 -10.865 1.00 91.00 180 LEU A O 1
ATOM 1453 N N . LYS A 1 181 ? 3.890 -0.497 -10.319 1.00 92.81 181 LYS A N 1
ATOM 1454 C CA . LYS A 1 181 ? 3.465 -1.597 -11.206 1.00 92.81 181 LYS A CA 1
ATOM 1455 C C . LYS A 1 181 ? 3.754 -1.274 -12.672 1.00 92.81 181 LYS A C 1
ATOM 1457 O O . LYS A 1 181 ? 4.366 -2.095 -13.347 1.00 92.81 181 LYS A O 1
ATOM 1462 N N . GLN A 1 182 ? 3.405 -0.073 -13.137 1.00 94.44 182 GLN A N 1
ATOM 1463 C CA . GLN A 1 182 ? 3.655 0.338 -14.525 1.00 94.44 182 GLN A CA 1
ATOM 1464 C C . GLN A 1 182 ? 5.154 0.339 -14.863 1.00 94.44 182 GLN A C 1
ATOM 1466 O O . GLN A 1 182 ? 5.556 -0.167 -15.909 1.00 94.44 182 GLN A O 1
ATOM 1471 N N . VAL A 1 183 ? 5.999 0.830 -13.947 1.00 91.50 183 VAL A N 1
ATOM 1472 C CA . VAL A 1 183 ? 7.465 0.769 -14.090 1.00 91.50 183 VAL A CA 1
ATOM 1473 C C . VAL A 1 183 ? 7.960 -0.680 -14.183 1.00 91.50 183 VAL A C 1
ATOM 1475 O O . VAL A 1 183 ? 8.802 -0.978 -15.031 1.00 91.50 183 VAL A O 1
ATOM 1478 N N . PHE A 1 184 ? 7.428 -1.599 -13.369 1.00 92.00 184 PHE A N 1
ATOM 1479 C CA . PHE A 1 184 ? 7.788 -3.017 -13.452 1.00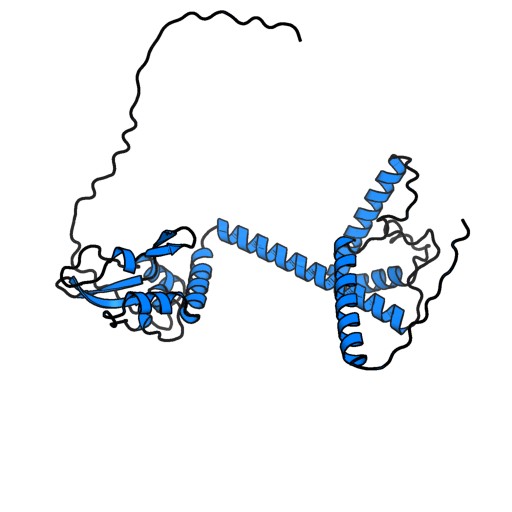 92.00 184 PHE A CA 1
ATOM 1480 C C . PHE A 1 184 ? 7.343 -3.687 -14.753 1.00 92.00 184 PHE A C 1
ATOM 1482 O O . PHE A 1 184 ? 8.109 -4.485 -15.287 1.00 92.00 184 PHE A O 1
ATOM 1489 N N . GLU A 1 185 ? 6.156 -3.387 -15.285 1.00 94.19 185 GLU A N 1
ATOM 1490 C CA . GLU A 1 185 ? 5.719 -3.971 -16.560 1.00 94.19 185 GLU A CA 1
ATOM 1491 C C . GLU A 1 185 ? 6.588 -3.499 -17.735 1.00 94.19 185 GLU A C 1
ATOM 1493 O O . GLU A 1 185 ? 6.957 -4.315 -18.579 1.00 94.19 185 GLU A O 1
ATOM 1498 N N . ILE A 1 186 ? 7.033 -2.235 -17.742 1.00 94.12 186 ILE A N 1
ATOM 1499 C CA . ILE A 1 186 ? 8.015 -1.739 -18.724 1.00 94.12 186 ILE A CA 1
ATOM 1500 C C . ILE A 1 186 ? 9.353 -2.485 -18.585 1.00 94.12 186 ILE A C 1
ATOM 1502 O O . ILE A 1 186 ? 9.929 -2.907 -19.588 1.00 94.12 186 ILE A O 1
ATOM 1506 N N . ILE A 1 187 ? 9.842 -2.697 -17.356 1.00 91.94 187 ILE A N 1
ATOM 1507 C CA . ILE A 1 187 ? 11.089 -3.444 -17.108 1.00 91.94 187 ILE A CA 1
ATOM 1508 C C . ILE A 1 187 ? 10.963 -4.898 -17.585 1.00 91.94 187 ILE A C 1
ATOM 1510 O O . ILE A 1 187 ? 11.833 -5.388 -18.304 1.00 91.94 187 ILE A O 1
ATOM 1514 N N . LYS A 1 188 ? 9.860 -5.579 -17.249 1.00 93.12 188 LYS A N 1
ATOM 1515 C CA . LYS A 1 188 ? 9.570 -6.945 -17.713 1.00 93.12 188 LYS A CA 1
ATOM 1516 C C . LYS A 1 188 ? 9.489 -7.020 -19.235 1.00 93.12 188 LYS A C 1
ATOM 1518 O O . LYS A 1 188 ? 9.990 -7.983 -19.805 1.00 93.12 188 LYS A O 1
ATOM 1523 N N . PHE A 1 189 ? 8.861 -6.042 -19.888 1.00 95.56 189 PHE A N 1
ATOM 1524 C CA . PHE A 1 189 ? 8.768 -5.982 -21.345 1.00 95.56 189 PHE A CA 1
ATOM 1525 C C . PHE A 1 189 ? 10.157 -5.876 -21.986 1.00 95.56 189 PHE A C 1
ATOM 1527 O O . PHE A 1 189 ? 10.502 -6.711 -22.819 1.00 95.56 189 PHE A O 1
ATOM 1534 N N . LEU A 1 190 ? 10.978 -4.918 -21.544 1.00 94.81 190 LEU A N 1
ATOM 1535 C CA . LEU A 1 190 ? 12.341 -4.729 -22.052 1.00 94.81 190 LEU A CA 1
ATOM 1536 C C . LEU A 1 190 ? 13.205 -5.980 -21.860 1.00 94.81 190 LEU A C 1
ATOM 1538 O O . LEU A 1 190 ? 13.843 -6.425 -22.812 1.00 94.81 190 LEU A O 1
ATOM 1542 N N . GLY A 1 191 ? 13.160 -6.589 -20.669 1.00 92.50 191 GLY A N 1
ATOM 1543 C CA . GLY A 1 191 ? 13.856 -7.845 -20.383 1.00 92.50 191 GLY A CA 1
ATOM 1544 C C . GLY A 1 191 ? 13.395 -9.001 -21.277 1.00 92.50 191 GLY A C 1
ATOM 1545 O O . GLY A 1 191 ? 14.226 -9.660 -21.891 1.00 92.50 191 GLY A O 1
ATOM 1546 N N . LYS A 1 192 ? 12.079 -9.212 -21.428 1.00 94.62 192 LYS A N 1
ATOM 1547 C CA . LYS A 1 192 ? 11.516 -10.269 -22.295 1.00 94.62 192 LYS A CA 1
ATOM 1548 C C . LYS A 1 192 ? 11.888 -10.111 -23.770 1.00 94.62 192 LYS A C 1
ATOM 1550 O O . LYS A 1 192 ? 11.971 -11.110 -24.473 1.00 94.62 192 LYS A O 1
ATOM 1555 N N . GLN A 1 193 ? 12.052 -8.878 -24.243 1.00 95.12 193 GLN A N 1
ATOM 1556 C CA . GLN A 1 193 ? 12.396 -8.572 -25.636 1.00 95.12 193 GLN A CA 1
ATOM 1557 C C . GLN A 1 193 ? 13.912 -8.413 -25.865 1.00 95.12 193 GLN A C 1
ATOM 1559 O O . GLN A 1 193 ? 14.319 -8.093 -26.977 1.00 95.12 193 GLN A O 1
ATOM 1564 N N . ASN 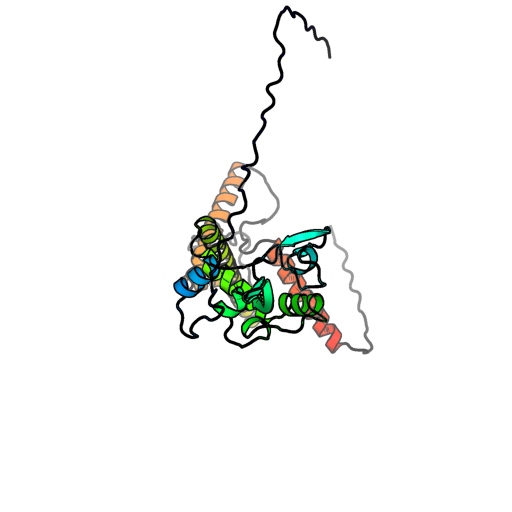A 1 194 ? 14.749 -8.606 -24.834 1.00 93.50 194 ASN A N 1
ATOM 1565 C CA . ASN A 1 194 ? 16.194 -8.330 -24.860 1.00 93.50 194 ASN A CA 1
ATOM 1566 C C . ASN A 1 194 ? 16.546 -6.909 -25.357 1.00 93.50 194 ASN A C 1
ATOM 1568 O O . ASN A 1 194 ? 17.582 -6.687 -25.984 1.00 93.50 194 ASN A O 1
ATOM 1572 N N . LEU A 1 195 ? 15.684 -5.926 -25.073 1.00 93.19 195 LEU A N 1
ATOM 1573 C CA . LEU A 1 195 ? 15.877 -4.543 -25.504 1.00 93.19 195 LEU A CA 1
ATOM 1574 C C . LEU A 1 195 ? 16.737 -3.763 -24.496 1.00 93.19 195 LEU A C 1
ATOM 1576 O O . LEU A 1 195 ? 16.483 -3.829 -23.289 1.00 93.19 195 LEU A O 1
ATOM 1580 N N . PRO A 1 196 ? 17.714 -2.954 -24.952 1.00 89.50 196 PRO A N 1
ATOM 1581 C CA . PRO A 1 196 ? 18.519 -2.136 -24.056 1.00 89.50 196 PRO A CA 1
ATOM 1582 C C . PRO A 1 196 ? 17.655 -1.067 -23.379 1.00 89.50 196 PRO A C 1
ATOM 1584 O O . PRO A 1 196 ? 16.882 -0.365 -24.027 1.00 89.50 196 PRO A O 1
ATOM 1587 N N . TYR A 1 197 ? 17.804 -0.910 -22.065 1.00 87.44 197 TYR A N 1
ATOM 1588 C CA . TYR A 1 197 ? 17.048 0.075 -21.280 1.00 87.44 197 TYR A CA 1
ATOM 1589 C C . TYR A 1 197 ? 17.455 1.523 -21.586 1.00 87.44 197 TYR A C 1
ATOM 1591 O O . TYR A 1 197 ? 16.623 2.431 -21.530 1.00 87.44 197 TYR A O 1
ATOM 1599 N N . ARG A 1 198 ? 18.750 1.722 -21.852 1.00 83.88 198 ARG A N 1
ATOM 1600 C CA . ARG A 1 198 ? 19.446 3.013 -21.881 1.00 83.88 198 ARG A CA 1
ATOM 1601 C C . ARG A 1 198 ? 19.620 3.576 -23.287 1.00 83.88 198 ARG A C 1
ATOM 1603 O O . ARG A 1 198 ? 19.560 2.840 -24.269 1.00 83.88 198 ARG A O 1
ATOM 1610 N N . GLY A 1 199 ? 19.820 4.890 -23.354 1.00 74.88 199 GLY A N 1
ATOM 1611 C CA . GLY A 1 199 ? 20.103 5.638 -24.581 1.00 74.88 199 GLY A CA 1
ATOM 1612 C C . GLY A 1 199 ? 21.550 6.129 -24.640 1.00 74.88 199 GLY A C 1
ATOM 1613 O O . GLY A 1 199 ? 22.392 5.756 -23.822 1.00 74.88 199 GLY A O 1
ATOM 1614 N N . THR A 1 200 ? 21.847 7.002 -25.602 1.00 70.94 200 THR A N 1
ATOM 1615 C CA . THR A 1 200 ? 23.173 7.625 -25.732 1.00 70.94 200 THR A CA 1
ATOM 1616 C C . THR A 1 200 ? 23.436 8.585 -24.560 1.00 70.94 200 THR A C 1
ATOM 1618 O O . THR A 1 200 ? 22.563 9.344 -24.153 1.00 70.94 200 THR A O 1
ATOM 1621 N N . GLY A 1 201 ? 24.642 8.560 -23.985 1.00 67.50 201 GLY A N 1
ATOM 1622 C CA . GLY A 1 201 ? 24.871 8.891 -22.567 1.00 67.50 201 GLY A CA 1
ATOM 1623 C C . GLY A 1 201 ? 24.410 10.252 -22.005 1.00 67.50 201 GLY A C 1
ATOM 1624 O O . GLY A 1 201 ? 24.239 10.346 -20.784 1.00 67.50 201 GLY A O 1
ATOM 1625 N N . ASP A 1 202 ? 24.200 11.277 -22.834 1.00 67.44 202 ASP A N 1
ATOM 1626 C CA . ASP A 1 202 ? 23.867 12.647 -22.402 1.00 67.44 202 ASP A CA 1
ATOM 1627 C C . ASP A 1 202 ? 22.373 13.000 -22.532 1.00 67.44 202 ASP A C 1
ATOM 1629 O O . ASP A 1 202 ? 21.948 14.122 -22.218 1.00 67.44 202 ASP A O 1
ATOM 1633 N N . THR A 1 203 ? 21.552 12.057 -22.999 1.00 69.62 203 THR A N 1
ATOM 1634 C CA . THR A 1 203 ? 20.141 12.289 -23.345 1.00 69.62 203 THR A CA 1
ATOM 1635 C C . THR A 1 203 ? 19.147 11.853 -22.268 1.00 69.62 203 THR A C 1
ATOM 1637 O O . THR A 1 203 ? 18.040 12.384 -22.217 1.00 69.62 203 THR A O 1
ATOM 1640 N N . GLU A 1 204 ? 19.547 10.961 -21.357 1.00 74.81 204 GLU A N 1
ATOM 1641 C CA . GLU A 1 204 ? 18.669 10.232 -20.417 1.00 74.81 204 GLU A CA 1
ATOM 1642 C C . GLU A 1 204 ? 18.006 11.081 -19.305 1.00 74.81 204 GLU A C 1
ATOM 1644 O O . GLU A 1 204 ? 17.399 10.549 -18.378 1.00 74.81 204 GLU A O 1
ATOM 1649 N N . GLY A 1 205 ? 18.147 12.407 -19.317 1.00 78.69 205 GLY A N 1
ATOM 1650 C CA . GLY A 1 205 ? 17.618 13.276 -18.263 1.00 78.69 205 GLY A CA 1
ATOM 1651 C C . GLY A 1 205 ? 16.117 13.546 -18.399 1.00 78.69 205 GLY A C 1
ATOM 1652 O O . GLY A 1 205 ? 15.687 14.066 -19.425 1.00 78.69 205 GLY A O 1
ATOM 1653 N N . LEU A 1 206 ? 15.327 13.356 -17.330 1.00 83.25 206 LEU A N 1
ATOM 1654 C CA . LEU A 1 206 ? 13.895 13.722 -17.323 1.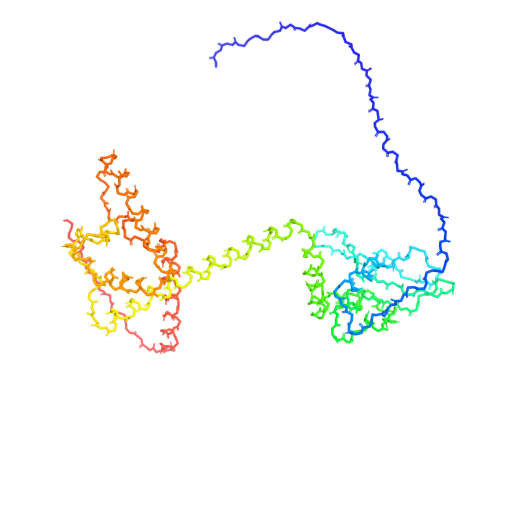00 83.25 206 LEU A CA 1
ATOM 1655 C C . LEU A 1 206 ? 13.655 15.214 -17.617 1.00 83.25 206 LEU A C 1
ATOM 1657 O O . LEU A 1 206 ? 12.604 15.590 -18.122 1.00 83.25 206 LEU A O 1
ATOM 1661 N N . TYR A 1 207 ? 14.624 16.091 -17.348 1.00 81.56 207 TYR A N 1
ATOM 1662 C CA . TYR A 1 207 ? 14.515 17.503 -17.721 1.00 81.56 207 TYR A CA 1
ATOM 1663 C C . TYR A 1 207 ? 14.442 17.724 -19.249 1.00 81.56 207 TYR A C 1
ATOM 1665 O O . TYR A 1 207 ? 13.886 18.736 -19.676 1.00 81.56 207 TYR A O 1
ATOM 1673 N N . LYS A 1 208 ? 14.916 16.756 -20.054 1.00 81.94 208 LYS A N 1
ATOM 1674 C CA . LYS A 1 208 ? 14.851 16.706 -21.529 1.00 81.94 208 LYS A CA 1
ATOM 1675 C C . LYS A 1 208 ? 13.647 15.903 -22.067 1.00 81.94 208 LYS A C 1
ATOM 1677 O O . LYS A 1 208 ? 13.578 15.636 -23.266 1.00 81.94 208 LYS A O 1
ATOM 1682 N N . MET A 1 209 ? 12.675 15.509 -21.232 1.00 82.50 209 MET A N 1
ATOM 1683 C CA . MET A 1 209 ? 11.551 14.627 -21.632 1.00 82.50 209 MET A CA 1
ATOM 1684 C C . MET A 1 209 ? 10.648 15.190 -22.755 1.00 82.50 209 MET A C 1
ATOM 1686 O O . MET A 1 209 ? 9.956 14.438 -23.444 1.00 82.50 209 MET A O 1
ATOM 1690 N N . ASN A 1 210 ? 10.689 16.509 -22.972 1.00 80.38 210 ASN A N 1
ATOM 1691 C CA . ASN A 1 210 ? 9.852 17.211 -23.950 1.00 80.38 210 ASN A CA 1
ATOM 1692 C C . ASN A 1 210 ? 10.584 17.532 -25.273 1.00 80.38 210 ASN A C 1
ATOM 1694 O O . ASN A 1 210 ? 9.942 17.992 -26.208 1.00 80.38 210 ASN A O 1
ATOM 1698 N N . ASP A 1 211 ? 11.902 17.318 -25.364 1.00 80.94 211 ASP A N 1
ATOM 1699 C CA . ASP A 1 211 ? 12.704 17.645 -26.556 1.00 80.94 211 ASP A CA 1
ATOM 1700 C C . ASP A 1 211 ? 12.554 16.590 -27.669 1.00 80.94 211 ASP A C 1
ATOM 1702 O O . ASP A 1 211 ? 13.116 15.497 -27.595 1.00 80.94 211 ASP A O 1
ATOM 1706 N N . VAL A 1 212 ? 11.766 16.882 -28.700 1.00 76.38 212 VAL A N 1
ATOM 1707 C CA . VAL A 1 212 ? 11.376 15.889 -29.718 1.00 76.38 212 VAL A CA 1
ATOM 1708 C C . VAL A 1 212 ? 12.568 15.319 -30.509 1.00 76.38 212 VAL A C 1
ATOM 1710 O O . VAL A 1 212 ? 12.463 14.222 -31.046 1.00 76.38 212 VAL A O 1
ATOM 1713 N N . ASN A 1 213 ? 13.718 16.003 -30.526 1.00 77.38 213 ASN A N 1
ATOM 1714 C CA . ASN A 1 213 ? 14.893 15.620 -31.324 1.00 77.38 213 ASN A CA 1
ATOM 1715 C C . ASN A 1 213 ? 15.858 14.664 -30.598 1.00 77.38 213 ASN A C 1
ATOM 1717 O O . ASN A 1 213 ? 16.931 14.349 -31.112 1.00 77.38 213 ASN A O 1
ATOM 1721 N N . ILE A 1 214 ? 15.515 14.226 -29.383 1.00 81.19 214 ILE A N 1
ATOM 1722 C CA . ILE A 1 214 ? 16.414 13.479 -28.500 1.00 81.19 214 ILE A CA 1
ATOM 1723 C C . ILE A 1 214 ? 15.910 12.049 -28.272 1.00 81.19 214 ILE A C 1
ATOM 1725 O O . ILE A 1 214 ? 14.861 11.847 -27.665 1.00 81.19 214 ILE A O 1
ATOM 1729 N N . ASN A 1 215 ? 16.717 11.054 -28.662 1.00 81.62 215 ASN A N 1
ATOM 1730 C CA . ASN A 1 215 ? 16.531 9.653 -28.265 1.00 81.62 215 ASN A CA 1
ATOM 1731 C C . ASN A 1 215 ? 16.967 9.458 -26.801 1.00 81.62 215 ASN A C 1
ATOM 1733 O O . ASN A 1 215 ? 18.144 9.626 -26.474 1.00 81.62 215 ASN A O 1
ATOM 1737 N N . ARG A 1 216 ? 16.028 9.089 -25.922 1.00 83.19 216 ARG A N 1
ATOM 1738 C CA . ARG A 1 216 ? 16.238 8.941 -24.467 1.00 83.19 216 ARG A CA 1
ATOM 1739 C C . ARG A 1 216 ? 16.520 7.507 -24.011 1.00 83.19 216 ARG A C 1
ATOM 1741 O O . ARG A 1 216 ? 16.639 7.271 -22.809 1.00 83.19 216 ARG A O 1
ATOM 1748 N N . GLY A 1 217 ? 16.611 6.559 -24.942 1.00 87.81 217 GLY A N 1
ATOM 1749 C CA . GLY A 1 217 ? 16.628 5.128 -24.647 1.00 87.81 217 GLY A CA 1
ATOM 1750 C C . GLY A 1 217 ? 15.228 4.549 -24.444 1.00 87.81 217 GLY A C 1
ATOM 1751 O O . GLY A 1 217 ? 14.283 5.249 -24.066 1.00 87.81 217 GLY A O 1
ATOM 1752 N N . ASN A 1 218 ? 15.102 3.242 -24.683 1.00 90.69 218 ASN A N 1
ATOM 1753 C CA . ASN A 1 218 ? 13.802 2.575 -24.785 1.00 90.69 218 ASN A CA 1
ATOM 1754 C C . ASN A 1 218 ? 12.954 2.714 -23.513 1.00 90.69 218 ASN A C 1
ATOM 1756 O O . ASN A 1 218 ? 11.742 2.884 -23.611 1.00 90.69 218 ASN A O 1
ATOM 1760 N N . PHE A 1 219 ? 13.566 2.689 -22.323 1.00 91.06 219 PHE A N 1
ATOM 1761 C CA . PHE A 1 219 ? 12.825 2.781 -21.062 1.00 91.06 219 PHE A CA 1
ATOM 1762 C C . PHE A 1 219 ? 12.062 4.104 -20.905 1.00 91.06 219 PHE A C 1
ATOM 1764 O O . PHE A 1 219 ? 10.909 4.092 -20.475 1.00 91.06 219 PHE A O 1
ATOM 1771 N N . LEU A 1 220 ? 12.672 5.240 -21.260 1.00 89.94 220 LEU A N 1
ATOM 1772 C CA . LEU A 1 220 ? 12.025 6.547 -21.109 1.00 89.94 220 LEU A CA 1
ATOM 1773 C C . LEU A 1 220 ? 10.955 6.785 -22.182 1.00 89.94 220 LEU A C 1
ATOM 1775 O O . LEU A 1 220 ? 9.899 7.328 -21.859 1.00 89.94 220 LEU A O 1
ATOM 1779 N N . GLU A 1 221 ? 11.168 6.327 -23.418 1.00 90.38 221 GLU A N 1
ATOM 1780 C CA . GLU A 1 221 ? 10.140 6.426 -24.464 1.00 90.38 221 GLU A CA 1
ATOM 1781 C C . GLU A 1 221 ? 8.938 5.506 -24.182 1.00 90.38 221 GLU A C 1
ATOM 1783 O O . GLU A 1 221 ? 7.796 5.958 -24.266 1.00 90.38 221 GLU A O 1
ATOM 1788 N N . LEU A 1 222 ? 9.161 4.260 -23.737 1.00 92.81 222 LEU A N 1
ATOM 1789 C CA . LEU A 1 222 ? 8.079 3.369 -23.290 1.00 92.81 222 LEU A CA 1
ATOM 1790 C C . LEU A 1 222 ? 7.307 3.961 -22.106 1.00 92.81 222 LEU A C 1
ATOM 1792 O O . LEU A 1 222 ? 6.081 3.937 -22.106 1.00 92.81 222 LEU A O 1
ATOM 1796 N N . LEU A 1 223 ? 7.997 4.553 -21.128 1.00 92.25 223 LEU A N 1
ATOM 1797 C CA . LEU A 1 223 ? 7.350 5.212 -19.992 1.00 92.25 223 LEU A CA 1
ATOM 1798 C C . LEU A 1 223 ? 6.459 6.384 -20.422 1.00 92.25 223 LEU A C 1
ATOM 1800 O O . LEU A 1 223 ? 5.344 6.522 -19.915 1.00 92.25 223 LEU A O 1
ATOM 1804 N N . LYS A 1 224 ? 6.932 7.208 -21.364 1.00 91.12 224 LYS A N 1
ATOM 1805 C CA . LYS A 1 224 ? 6.161 8.310 -21.953 1.00 91.12 224 LYS A CA 1
ATOM 1806 C C . LYS A 1 224 ? 4.909 7.786 -22.662 1.00 91.12 224 LYS A C 1
ATOM 1808 O O . LYS A 1 224 ? 3.799 8.212 -22.351 1.00 91.12 224 LYS A O 1
ATOM 1813 N N . PHE A 1 225 ? 5.087 6.789 -23.525 1.00 93.06 225 PHE A N 1
ATOM 1814 C CA . PHE A 1 225 ? 4.022 6.108 -24.260 1.00 93.06 225 PHE A CA 1
ATOM 1815 C C . PHE A 1 225 ? 2.990 5.425 -23.343 1.00 93.06 225 PHE A C 1
ATOM 1817 O O . PHE A 1 225 ? 1.807 5.363 -23.678 1.00 93.06 225 PHE A O 1
ATOM 1824 N N . THR A 1 226 ? 3.392 4.913 -22.175 1.00 94.12 226 THR A N 1
ATOM 1825 C CA . THR A 1 226 ? 2.456 4.386 -21.167 1.00 94.12 226 THR A CA 1
ATOM 1826 C C . THR A 1 226 ? 1.709 5.522 -20.460 1.00 94.12 226 THR A C 1
ATOM 1828 O O . THR A 1 226 ? 0.489 5.445 -20.300 1.00 94.12 226 THR A O 1
ATOM 1831 N N . ALA A 1 227 ? 2.394 6.613 -20.099 1.00 94.00 227 ALA A N 1
ATOM 1832 C CA . ALA A 1 227 ? 1.784 7.787 -19.469 1.00 94.00 227 ALA A CA 1
ATOM 1833 C C . ALA A 1 227 ? 0.724 8.471 -20.361 1.00 94.00 227 ALA A C 1
ATOM 1835 O O . ALA A 1 227 ? -0.253 9.026 -19.856 1.00 94.00 227 ALA A O 1
ATOM 1836 N N . GLU A 1 228 ? 0.833 8.375 -21.687 1.00 93.69 228 GLU A N 1
ATOM 1837 C CA . GLU A 1 228 ? -0.185 8.853 -22.641 1.00 93.69 228 GLU A CA 1
ATOM 1838 C C . GLU A 1 228 ? -1.554 8.156 -22.513 1.00 93.69 228 GLU A C 1
ATOM 1840 O O . GLU A 1 228 ? -2.564 8.721 -22.935 1.00 93.69 228 GLU A O 1
ATOM 1845 N N . ARG A 1 229 ? -1.638 6.999 -21.837 1.00 94.44 229 ARG A N 1
ATOM 1846 C CA . ARG A 1 229 ? -2.908 6.288 -21.557 1.00 94.44 229 ARG A CA 1
ATOM 1847 C C . ARG A 1 229 ? -3.251 6.179 -20.071 1.00 94.44 229 ARG A C 1
ATOM 1849 O O . ARG A 1 229 ? -4.340 5.737 -19.727 1.00 94.44 229 ARG A O 1
ATOM 1856 N N . ASP A 1 230 ? -2.345 6.603 -19.197 1.00 95.31 230 ASP A N 1
ATOM 1857 C CA . ASP A 1 230 ? -2.452 6.439 -17.750 1.00 95.31 230 ASP A CA 1
ATOM 1858 C C . ASP A 1 230 ? -2.348 7.798 -17.046 1.00 95.31 230 ASP A C 1
ATOM 1860 O O . ASP A 1 230 ? -1.274 8.394 -16.957 1.00 95.31 230 ASP A O 1
ATOM 1864 N N . ALA A 1 231 ? -3.480 8.303 -16.552 1.00 95.50 231 ALA A N 1
ATOM 1865 C CA . ALA A 1 231 ? -3.558 9.619 -15.920 1.00 95.50 231 ALA A CA 1
ATOM 1866 C C . ALA A 1 231 ? -2.741 9.716 -14.617 1.00 95.50 231 ALA A C 1
ATOM 1868 O O . ALA A 1 231 ? -2.153 10.764 -14.343 1.00 95.50 231 ALA A O 1
ATOM 1869 N N . ILE A 1 232 ? -2.660 8.627 -13.841 1.00 94.50 232 ILE A N 1
ATOM 1870 C CA . ILE A 1 232 ? -1.907 8.582 -12.578 1.00 94.50 232 ILE A CA 1
ATOM 1871 C C . ILE A 1 232 ? -0.408 8.614 -12.892 1.00 94.50 232 ILE A C 1
ATOM 1873 O O . ILE A 1 232 ? 0.339 9.409 -12.316 1.00 94.50 232 ILE A O 1
ATOM 1877 N N . LEU A 1 233 ? 0.030 7.795 -13.854 1.00 93.94 233 LEU A N 1
ATOM 1878 C CA . LEU A 1 233 ? 1.419 7.770 -14.306 1.00 93.94 233 LEU A CA 1
ATOM 1879 C C . LEU A 1 233 ? 1.838 9.095 -14.953 1.00 93.94 233 LEU A C 1
ATOM 1881 O O . LEU A 1 233 ? 2.954 9.550 -14.712 1.00 93.94 233 LEU A O 1
ATOM 1885 N N . ARG A 1 234 ? 0.951 9.747 -15.717 1.00 94.19 234 ARG A N 1
ATOM 1886 C CA . ARG A 1 234 ? 1.199 11.068 -16.316 1.00 94.19 234 ARG A CA 1
ATOM 1887 C C . ARG A 1 234 ? 1.417 12.139 -15.264 1.00 94.19 234 ARG A C 1
ATOM 1889 O O . ARG A 1 234 ? 2.473 12.760 -15.254 1.00 94.19 234 ARG A O 1
ATOM 1896 N N . GLN A 1 235 ? 0.484 12.277 -14.321 1.00 93.38 235 GLN A N 1
ATOM 1897 C CA . GLN A 1 235 ? 0.614 13.231 -13.221 1.00 93.38 235 GLN A CA 1
ATOM 1898 C C . GLN A 1 235 ? 1.901 12.983 -12.417 1.00 93.38 235 GLN A C 1
ATOM 1900 O O . GLN A 1 235 ? 2.577 13.927 -12.004 1.00 93.38 235 GLN A O 1
ATOM 1905 N N . TYR A 1 236 ? 2.273 11.720 -12.202 1.00 91.56 236 TYR A N 1
ATOM 1906 C CA . TYR A 1 236 ? 3.531 11.372 -11.550 1.00 91.56 236 TYR A CA 1
ATOM 1907 C C . TYR A 1 236 ? 4.759 11.793 -12.373 1.00 91.56 236 TYR A C 1
ATOM 1909 O O . TYR A 1 236 ? 5.690 12.405 -11.841 1.00 91.56 236 TYR A O 1
ATOM 1917 N N . LEU A 1 237 ? 4.751 11.493 -13.673 1.00 91.19 237 LEU A N 1
ATOM 1918 C CA . LEU A 1 237 ? 5.841 11.790 -14.594 1.00 91.19 237 LEU A CA 1
ATOM 1919 C C . LEU A 1 237 ? 6.049 13.302 -14.762 1.00 91.19 237 LEU A C 1
ATOM 1921 O O . LEU A 1 237 ? 7.186 13.761 -14.669 1.00 91.19 237 LEU A O 1
ATOM 1925 N N . ASP A 1 238 ? 4.980 14.085 -14.902 1.00 91.12 238 ASP A N 1
ATOM 1926 C CA . ASP A 1 238 ? 5.039 15.549 -14.998 1.00 91.12 238 ASP A CA 1
ATOM 1927 C C . ASP A 1 238 ? 5.686 16.169 -13.749 1.00 91.12 238 ASP A C 1
ATOM 1929 O O . ASP A 1 238 ? 6.607 16.987 -13.844 1.00 91.12 238 ASP A O 1
ATOM 1933 N N . ASN A 1 239 ? 5.292 15.703 -12.558 1.00 89.62 239 ASN A N 1
ATOM 1934 C CA . ASN A 1 239 ? 5.909 16.110 -11.294 1.00 89.62 239 ASN A CA 1
ATOM 1935 C C . ASN A 1 239 ? 7.404 15.738 -11.221 1.00 89.62 239 ASN A C 1
ATOM 1937 O O . ASN A 1 239 ? 8.222 16.516 -10.710 1.00 89.62 239 ASN A O 1
ATOM 1941 N N . ALA A 1 240 ? 7.791 14.576 -11.757 1.00 88.31 240 ALA A N 1
ATOM 1942 C CA . ALA A 1 240 ? 9.187 14.148 -11.834 1.00 88.31 240 ALA A CA 1
ATOM 1943 C C . ALA A 1 240 ? 10.004 14.987 -12.842 1.00 88.31 240 ALA A C 1
ATOM 1945 O O . ALA A 1 240 ? 11.139 15.371 -12.540 1.00 88.31 240 ALA A O 1
ATOM 1946 N N . ILE A 1 241 ? 9.423 15.353 -13.992 1.00 89.12 241 ILE A N 1
ATOM 1947 C CA . ILE A 1 241 ? 10.023 16.255 -14.991 1.00 89.12 241 ILE A CA 1
ATOM 1948 C C . ILE A 1 241 ? 10.257 17.643 -14.383 1.00 89.12 241 ILE A C 1
ATOM 1950 O O . ILE A 1 241 ? 11.373 18.163 -14.463 1.00 89.12 241 ILE A O 1
ATOM 1954 N N . LEU A 1 242 ? 9.248 18.232 -13.730 1.00 88.75 242 LEU A N 1
ATOM 1955 C CA . LEU A 1 242 ? 9.360 19.530 -13.049 1.00 88.75 242 LEU A CA 1
ATOM 1956 C C . LEU A 1 242 ? 10.455 19.510 -11.972 1.00 88.75 242 LEU A C 1
ATOM 1958 O O . LEU A 1 242 ? 11.299 20.408 -11.912 1.00 88.75 242 LEU A O 1
ATOM 1962 N N . SER A 1 243 ? 10.497 18.443 -11.171 1.00 86.00 243 SER A N 1
ATOM 1963 C CA . SER A 1 243 ? 11.530 18.234 -10.148 1.00 86.00 243 SER A CA 1
ATOM 1964 C C . SER A 1 243 ? 12.936 18.105 -10.750 1.00 86.00 243 SER A C 1
ATOM 1966 O O . SER A 1 243 ? 13.894 18.658 -10.203 1.00 86.00 243 SER A O 1
ATOM 1968 N N . SER A 1 244 ? 13.072 17.421 -11.892 1.00 85.38 244 SER A N 1
ATOM 1969 C CA . SER A 1 244 ? 14.339 17.286 -12.624 1.00 85.38 244 SER A CA 1
ATOM 1970 C C . SER A 1 244 ? 14.802 18.623 -13.217 1.00 85.38 244 SER A C 1
ATOM 1972 O O . SER A 1 244 ? 15.960 19.001 -13.033 1.00 85.38 244 SER A O 1
ATOM 1974 N N . LYS A 1 245 ? 13.893 19.402 -13.825 1.00 87.06 245 LYS A N 1
ATOM 1975 C CA . LYS A 1 245 ? 14.174 20.757 -14.341 1.00 87.06 245 LYS A CA 1
ATOM 1976 C C . LYS A 1 245 ? 14.652 21.696 -13.229 1.00 87.06 245 LYS A C 1
ATOM 1978 O O . LYS A 1 245 ? 15.719 22.293 -13.357 1.00 87.06 245 LYS A O 1
ATOM 1983 N N . LYS A 1 246 ? 13.935 21.762 -12.098 1.00 86.00 246 LYS A N 1
ATOM 1984 C CA . LYS A 1 246 ? 14.333 22.575 -10.930 1.00 86.00 246 LYS A CA 1
ATOM 1985 C C . LYS A 1 246 ? 15.708 22.171 -10.385 1.00 86.00 246 LYS A C 1
ATOM 1987 O O . LYS A 1 246 ? 16.510 23.032 -10.035 1.00 86.00 246 LYS A O 1
ATOM 1992 N N . ARG A 1 247 ? 16.009 20.867 -10.343 1.00 81.88 247 ARG A N 1
ATOM 1993 C CA . ARG A 1 247 ? 17.329 20.366 -9.929 1.00 81.88 247 ARG A CA 1
ATOM 1994 C C . ARG A 1 247 ? 18.431 20.775 -10.906 1.00 81.88 247 ARG A C 1
ATOM 1996 O O . ARG A 1 247 ? 19.482 21.197 -10.440 1.00 81.88 247 ARG A O 1
ATOM 2003 N N . LYS A 1 248 ? 18.198 20.675 -12.218 1.00 82.44 248 LYS A N 1
ATOM 2004 C CA . LYS A 1 248 ? 19.164 21.075 -13.253 1.00 82.44 248 LYS A CA 1
ATOM 2005 C C . LYS A 1 248 ? 19.500 22.569 -13.152 1.00 82.44 248 LYS A C 1
ATOM 2007 O O . LYS A 1 248 ? 20.670 22.895 -12.985 1.00 82.44 248 LYS A O 1
ATOM 2012 N N . LEU A 1 249 ? 18.488 23.439 -13.077 1.00 84.88 249 LEU A N 1
ATOM 2013 C CA . LEU A 1 249 ? 18.670 24.886 -12.876 1.00 84.88 249 LEU A CA 1
ATOM 2014 C C . LEU A 1 249 ? 19.512 25.207 -11.628 1.00 84.88 249 LEU A C 1
ATOM 2016 O O . LEU A 1 249 ? 20.480 25.958 -11.711 1.00 84.88 249 LEU A O 1
ATOM 2020 N N . ASN A 1 250 ? 19.203 24.581 -10.487 1.00 82.12 250 ASN A N 1
ATOM 2021 C CA . ASN A 1 250 ? 19.958 24.773 -9.242 1.00 82.12 250 ASN A CA 1
ATOM 2022 C C . ASN A 1 250 ? 21.425 24.308 -9.325 1.00 82.12 250 ASN A C 1
ATOM 2024 O O . ASN A 1 250 ? 22.245 24.745 -8.520 1.00 82.12 250 ASN A O 1
ATOM 2028 N N . MET A 1 251 ? 21.751 23.374 -10.222 1.00 78.69 251 MET A N 1
ATOM 2029 C CA . MET A 1 251 ? 23.115 22.869 -10.413 1.00 78.69 251 MET A CA 1
ATOM 2030 C C . MET A 1 251 ? 23.911 23.818 -11.306 1.00 78.69 251 MET A C 1
ATOM 2032 O O . MET A 1 251 ? 25.024 24.199 -10.947 1.00 78.69 251 MET A O 1
ATOM 2036 N N . ASP A 1 252 ? 23.293 24.262 -12.401 1.00 81.12 252 ASP A N 1
ATOM 2037 C CA . ASP A 1 252 ? 23.883 25.193 -13.364 1.00 81.12 252 ASP A CA 1
ATOM 2038 C C . ASP A 1 252 ? 24.180 26.552 -12.702 1.00 81.12 252 ASP A C 1
ATOM 2040 O O . ASP A 1 252 ? 25.284 27.076 -12.829 1.00 81.12 252 ASP A O 1
ATOM 2044 N N . GLN A 1 253 ? 23.263 27.055 -11.866 1.00 80.31 253 GLN A N 1
ATOM 2045 C CA . GLN A 1 253 ? 23.468 28.263 -11.049 1.00 80.31 253 GLN A CA 1
ATOM 2046 C C . GLN A 1 253 ? 24.609 28.154 -10.025 1.00 80.31 253 GLN A C 1
ATOM 2048 O O . GLN A 1 253 ? 25.136 29.171 -9.585 1.00 80.31 253 GLN A O 1
ATOM 2053 N N . ARG A 1 254 ? 24.968 26.941 -9.586 1.00 75.56 254 ARG A N 1
ATOM 2054 C CA . ARG A 1 254 ? 25.963 26.731 -8.519 1.00 75.56 254 ARG A CA 1
ATOM 2055 C C . ARG A 1 254 ? 27.379 26.487 -9.037 1.00 75.56 254 ARG A C 1
ATOM 2057 O O . ARG A 1 254 ? 28.266 26.321 -8.204 1.00 75.56 254 ARG A O 1
ATOM 2064 N N . GLN A 1 255 ? 27.575 26.395 -10.359 1.00 64.31 255 GLN A N 1
ATOM 2065 C CA . GLN A 1 255 ? 28.850 26.056 -11.020 1.00 64.31 255 GLN A CA 1
ATOM 2066 C C . GLN A 1 255 ? 29.582 24.841 -10.406 1.00 64.31 255 GLN A C 1
ATOM 2068 O O . GLN A 1 255 ? 30.797 24.688 -10.521 1.00 64.31 255 GLN A O 1
ATOM 2073 N N . LYS A 1 256 ? 28.852 23.940 -9.733 1.00 59.31 256 LYS A N 1
ATOM 2074 C CA . LYS A 1 256 ? 29.454 22.769 -9.098 1.00 59.31 256 LYS A CA 1
ATOM 2075 C C . LYS A 1 256 ? 29.606 21.662 -10.128 1.00 59.31 256 LYS A C 1
ATOM 2077 O O . LYS A 1 256 ? 28.624 21.021 -10.494 1.00 59.31 256 LYS A O 1
ATOM 2082 N N . ASN A 1 257 ? 30.857 21.368 -10.479 1.00 52.12 257 ASN A N 1
ATOM 2083 C CA . ASN A 1 257 ? 31.272 20.145 -11.169 1.00 52.12 257 ASN A CA 1
ATOM 2084 C C . ASN A 1 257 ? 31.058 18.906 -10.275 1.00 52.12 257 ASN A C 1
ATOM 2086 O O . ASN A 1 257 ? 32.005 18.227 -9.877 1.00 52.12 257 ASN A O 1
ATOM 2090 N N . SER A 1 258 ? 29.808 18.599 -9.918 1.00 50.72 258 SER A N 1
ATOM 2091 C CA . SER A 1 258 ? 29.485 17.356 -9.225 1.00 50.72 258 SER A CA 1
ATOM 2092 C C . SER A 1 258 ? 29.640 16.197 -10.207 1.00 50.72 258 SER A C 1
ATOM 2094 O O . SER A 1 258 ? 28.796 15.996 -11.085 1.00 50.72 258 SER A O 1
ATOM 2096 N N . LYS A 1 259 ? 30.712 15.419 -10.059 1.00 45.41 259 LYS A N 1
ATOM 2097 C CA . LYS A 1 259 ? 30.902 14.185 -10.822 1.00 45.41 259 LYS A CA 1
ATOM 2098 C C . LYS A 1 259 ? 29.835 13.162 -10.405 1.00 45.41 259 LYS A C 1
ATOM 2100 O O . LYS A 1 259 ? 29.960 12.512 -9.374 1.00 45.41 259 LYS A O 1
ATOM 2105 N N . GLY A 1 260 ? 28.765 13.047 -11.194 1.00 52.53 260 GLY A N 1
ATOM 2106 C CA . GLY A 1 260 ? 27.736 12.017 -11.026 1.00 52.53 260 GLY A CA 1
ATOM 2107 C C . GLY A 1 260 ? 26.383 12.365 -11.653 1.00 52.53 260 GLY A C 1
ATOM 2108 O O . GLY A 1 260 ? 25.860 13.461 -11.468 1.00 52.53 260 GLY A O 1
ATOM 2109 N N . ARG A 1 261 ? 25.745 11.384 -12.312 1.00 53.66 261 ARG A N 1
ATOM 2110 C CA . ARG A 1 261 ? 24.384 11.460 -12.904 1.00 53.66 261 ARG A CA 1
ATOM 2111 C C . ARG A 1 261 ? 23.239 11.587 -11.865 1.00 53.66 261 ARG A C 1
ATOM 2113 O O . ARG A 1 261 ? 22.075 11.319 -12.163 1.00 53.66 261 ARG A O 1
ATOM 2120 N N . GLY A 1 262 ? 23.557 11.938 -10.619 1.00 48.69 262 GLY A N 1
ATOM 2121 C CA . GLY A 1 262 ? 22.693 11.785 -9.450 1.00 48.69 262 GLY A CA 1
ATOM 2122 C C . GLY A 1 262 ? 21.383 12.576 -9.526 1.00 48.69 262 GLY A C 1
ATOM 2123 O O . GLY A 1 262 ? 21.362 13.790 -9.349 1.00 48.69 262 GLY A O 1
ATOM 2124 N N . SER A 1 263 ? 20.265 11.858 -9.663 1.00 53.19 263 SER A N 1
ATOM 2125 C CA . SER A 1 263 ? 18.896 12.369 -9.502 1.00 53.19 263 SER A CA 1
ATOM 2126 C C . SER A 1 263 ? 18.301 13.240 -10.624 1.00 53.19 263 SER A C 1
ATOM 2128 O O . SER A 1 263 ? 17.262 13.864 -10.399 1.00 53.19 263 SER A O 1
ATOM 2130 N N . LEU A 1 264 ? 18.859 13.237 -11.841 1.00 57.50 264 LEU A N 1
ATOM 2131 C CA . LEU A 1 264 ? 18.182 13.815 -13.024 1.00 57.50 264 LEU A CA 1
ATOM 2132 C C . LEU A 1 264 ? 17.250 12.821 -13.753 1.00 57.50 264 LEU A C 1
ATOM 2134 O O . LEU A 1 264 ? 16.490 13.240 -14.626 1.00 57.50 264 LEU A O 1
ATOM 2138 N N . VAL A 1 265 ? 17.276 11.536 -13.368 1.00 56.91 265 VAL A N 1
ATOM 2139 C CA . VAL A 1 265 ? 16.526 10.419 -13.997 1.00 56.91 265 VAL A CA 1
ATOM 2140 C C . VAL A 1 265 ? 15.638 9.654 -12.988 1.00 56.91 265 VAL A C 1
ATOM 2142 O O . VAL A 1 265 ? 14.999 8.657 -13.306 1.00 56.91 265 VAL A O 1
ATOM 2145 N N . THR A 1 266 ? 15.619 10.069 -11.720 1.00 66.12 266 THR A N 1
ATOM 2146 C CA . THR A 1 266 ? 15.110 9.234 -10.619 1.00 66.12 266 THR A CA 1
ATOM 2147 C C . THR A 1 266 ? 13.588 9.302 -10.481 1.00 66.12 266 THR A C 1
ATOM 2149 O O . THR A 1 266 ? 13.060 10.161 -9.779 1.00 66.12 266 THR A O 1
ATOM 2152 N N . LEU A 1 267 ? 12.904 8.350 -11.120 1.00 71.69 267 LEU A N 1
ATOM 2153 C CA . LEU A 1 267 ? 11.459 8.116 -10.998 1.00 71.69 267 LEU A CA 1
ATOM 2154 C C . LEU A 1 267 ? 11.049 7.486 -9.665 1.00 71.69 267 LEU A C 1
ATOM 2156 O O . LEU A 1 267 ? 9.923 7.660 -9.238 1.00 71.69 267 LEU A O 1
ATOM 2160 N N . VAL A 1 268 ? 11.928 6.728 -9.009 1.00 74.19 268 VAL A N 1
ATOM 2161 C CA . VAL A 1 268 ? 11.632 6.037 -7.745 1.00 74.19 268 VAL A CA 1
ATOM 2162 C C . VAL A 1 268 ? 12.753 6.348 -6.761 1.00 74.19 268 VAL A C 1
ATOM 2164 O O . VAL A 1 268 ? 13.926 6.287 -7.128 1.00 74.19 268 VAL A O 1
ATOM 2167 N N . SER A 1 269 ? 12.426 6.717 -5.519 1.00 76.44 269 SER A N 1
ATOM 2168 C CA . SER A 1 269 ? 13.442 7.101 -4.530 1.00 76.44 269 SER A CA 1
ATOM 2169 C C . SER A 1 269 ? 14.437 5.965 -4.268 1.00 76.44 269 SER A C 1
ATOM 2171 O O . SER A 1 269 ? 14.054 4.797 -4.205 1.00 76.44 269 SER A O 1
ATOM 2173 N N . LYS A 1 270 ? 15.716 6.308 -4.038 1.00 79.25 270 LYS A N 1
ATOM 2174 C CA . LYS A 1 270 ? 16.785 5.327 -3.754 1.00 79.25 270 LYS A CA 1
ATOM 2175 C C . LYS A 1 270 ? 16.399 4.354 -2.630 1.00 79.25 270 LYS A C 1
ATOM 2177 O O . LYS A 1 270 ? 16.652 3.165 -2.737 1.00 79.25 270 LYS A O 1
ATOM 2182 N N . THR A 1 271 ? 15.734 4.845 -1.586 1.00 83.81 271 THR A N 1
ATOM 2183 C CA . THR A 1 271 ? 15.248 4.021 -0.468 1.00 83.81 271 THR A CA 1
ATOM 2184 C C . THR A 1 271 ? 14.187 3.001 -0.880 1.00 83.81 271 THR A C 1
ATOM 2186 O O . THR A 1 271 ? 14.204 1.883 -0.379 1.00 83.81 271 THR A O 1
ATOM 2189 N N . THR A 1 272 ? 13.283 3.349 -1.798 1.00 82.56 272 THR A N 1
ATOM 2190 C CA . THR A 1 272 ? 12.279 2.414 -2.328 1.00 82.56 272 THR A CA 1
ATOM 2191 C C . THR A 1 272 ? 12.915 1.411 -3.288 1.00 82.56 272 THR A C 1
ATOM 2193 O O . THR A 1 272 ? 12.591 0.231 -3.218 1.00 82.56 272 THR A O 1
ATOM 2196 N N . VAL A 1 273 ? 13.861 1.849 -4.130 1.00 83.19 273 VAL A N 1
ATOM 2197 C CA . VAL A 1 273 ? 14.630 0.954 -5.015 1.00 83.19 273 VAL A CA 1
ATOM 2198 C C . VAL A 1 273 ? 15.411 -0.082 -4.202 1.00 83.19 273 VAL A C 1
ATOM 2200 O O . VAL A 1 273 ? 15.315 -1.266 -4.500 1.00 83.19 273 VAL A O 1
ATOM 2203 N N . ASN A 1 274 ? 16.112 0.330 -3.141 1.00 87.44 274 ASN A N 1
ATOM 2204 C CA . ASN A 1 274 ? 16.842 -0.594 -2.268 1.00 87.44 274 ASN A CA 1
ATOM 2205 C C . ASN A 1 274 ? 15.913 -1.644 -1.635 1.00 87.44 274 ASN A C 1
ATOM 2207 O O . ASN A 1 274 ? 16.183 -2.830 -1.768 1.00 87.44 274 ASN A O 1
ATOM 2211 N N . LYS A 1 275 ? 14.775 -1.231 -1.056 1.00 89.62 275 LYS A N 1
ATOM 2212 C CA . LYS A 1 275 ? 13.784 -2.161 -0.478 1.00 89.62 275 LYS A CA 1
ATOM 2213 C C . LYS A 1 275 ? 13.225 -3.161 -1.494 1.00 89.62 275 LYS A C 1
ATOM 2215 O O . LYS A 1 275 ? 12.970 -4.312 -1.157 1.00 89.62 275 LYS A O 1
ATOM 2220 N N . VAL A 1 276 ? 13.025 -2.723 -2.738 1.00 87.00 276 VAL A N 1
ATOM 2221 C CA . VAL A 1 276 ? 12.622 -3.598 -3.849 1.00 87.00 276 VAL A CA 1
ATOM 2222 C C . VAL A 1 276 ? 13.719 -4.616 -4.167 1.00 87.00 276 VAL A C 1
ATOM 2224 O O . VAL A 1 276 ? 13.420 -5.800 -4.294 1.00 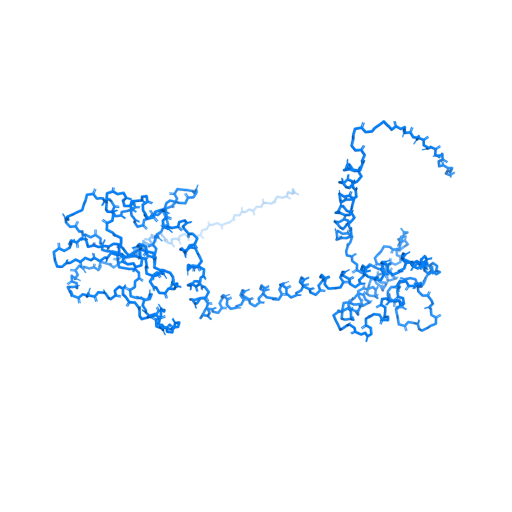87.00 276 VAL A O 1
ATOM 2227 N N . ILE A 1 277 ? 14.977 -4.177 -4.270 1.00 88.75 277 ILE A N 1
ATOM 2228 C CA . ILE A 1 277 ? 16.126 -5.056 -4.534 1.00 88.75 277 ILE A CA 1
ATOM 2229 C C . ILE A 1 277 ? 16.289 -6.080 -3.405 1.00 88.75 277 ILE A C 1
ATOM 2231 O O . ILE A 1 277 ? 16.441 -7.262 -3.692 1.00 88.75 277 ILE A O 1
ATOM 2235 N N . GLU A 1 278 ? 16.201 -5.648 -2.146 1.00 93.12 278 GLU A N 1
ATOM 2236 C CA . GLU A 1 278 ? 16.267 -6.504 -0.955 1.00 93.12 278 GLU A CA 1
ATOM 2237 C C . GLU A 1 278 ? 15.185 -7.598 -0.987 1.00 93.12 278 GLU A C 1
ATOM 2239 O O . GLU A 1 278 ? 15.511 -8.776 -0.864 1.00 93.12 278 GLU A O 1
ATOM 2244 N N . GLY A 1 279 ? 13.922 -7.239 -1.255 1.00 92.31 279 GLY A N 1
ATOM 2245 C CA . GLY A 1 279 ? 12.816 -8.204 -1.346 1.00 92.31 279 GLY A CA 1
ATOM 2246 C C . GLY A 1 279 ? 12.924 -9.180 -2.528 1.00 92.31 279 GLY A C 1
ATOM 2247 O O . GLY A 1 279 ? 12.618 -10.365 -2.381 1.00 92.31 279 GLY A O 1
ATOM 2248 N N . ILE A 1 280 ? 13.410 -8.727 -3.692 1.00 89.62 280 ILE A N 1
ATOM 2249 C CA . ILE A 1 280 ? 13.710 -9.614 -4.832 1.00 89.62 280 ILE A CA 1
ATOM 2250 C C . ILE A 1 280 ? 14.835 -10.589 -4.460 1.00 89.62 280 ILE A C 1
ATOM 2252 O O . ILE A 1 280 ? 14.707 -11.789 -4.689 1.00 89.62 280 ILE A O 1
ATOM 2256 N N . LEU A 1 281 ? 15.911 -10.090 -3.850 1.00 93.00 281 LEU A N 1
ATOM 2257 C CA . LEU A 1 281 ? 17.073 -10.873 -3.433 1.00 93.00 281 LEU A CA 1
ATOM 2258 C C . LEU A 1 281 ? 16.722 -11.908 -2.354 1.00 93.00 281 LEU A C 1
ATOM 2260 O O . LEU A 1 281 ? 17.210 -13.034 -2.418 1.00 93.00 281 LEU A O 1
ATOM 2264 N N . GLU A 1 282 ? 15.862 -11.569 -1.393 1.00 94.94 282 GLU A N 1
ATOM 2265 C CA . GLU A 1 282 ? 15.350 -12.520 -0.400 1.00 94.94 282 GLU A CA 1
ATOM 2266 C C . GLU A 1 282 ? 14.503 -13.616 -1.063 1.00 94.94 282 GLU A C 1
ATOM 2268 O O . GLU A 1 282 ? 14.718 -14.801 -0.809 1.00 94.94 282 GLU A O 1
ATOM 2273 N N . THR A 1 283 ? 13.618 -13.234 -1.989 1.00 94.38 283 THR A N 1
ATOM 2274 C CA . THR A 1 283 ? 12.780 -14.176 -2.750 1.00 94.38 283 THR A CA 1
ATOM 2275 C C . THR A 1 283 ? 13.624 -15.141 -3.589 1.00 94.38 283 THR A C 1
ATOM 2277 O O . THR A 1 283 ? 13.417 -16.351 -3.532 1.00 94.38 283 THR A O 1
ATOM 2280 N N . MET A 1 284 ? 14.617 -14.623 -4.320 1.00 92.38 284 MET A N 1
ATOM 2281 C CA . MET A 1 284 ? 15.557 -15.430 -5.108 1.00 92.38 284 MET A CA 1
ATOM 2282 C C . MET A 1 284 ? 16.380 -16.371 -4.223 1.00 92.38 284 MET A C 1
ATOM 2284 O O . MET A 1 284 ? 16.479 -17.556 -4.522 1.00 92.38 284 MET A O 1
ATOM 2288 N N . ARG A 1 285 ? 16.929 -15.883 -3.102 1.00 92.19 285 ARG A N 1
ATOM 2289 C CA . ARG A 1 285 ? 17.692 -16.714 -2.152 1.00 92.19 285 ARG A CA 1
ATOM 2290 C C . ARG A 1 285 ? 16.849 -17.809 -1.509 1.00 92.19 285 ARG A C 1
ATOM 2292 O O . ARG A 1 285 ? 17.385 -18.875 -1.220 1.00 92.19 285 ARG A O 1
ATOM 2299 N N . LYS A 1 286 ? 15.563 -17.553 -1.258 1.00 93.69 286 LYS A N 1
ATOM 2300 C CA . LYS A 1 286 ? 14.635 -18.577 -0.774 1.00 93.69 286 LYS A CA 1
ATOM 2301 C C . LYS A 1 286 ? 14.439 -19.663 -1.832 1.00 93.69 286 LYS A C 1
ATOM 2303 O O . LYS A 1 286 ? 14.625 -20.828 -1.508 1.00 93.69 286 LYS A O 1
ATOM 2308 N N . HIS A 1 287 ? 14.158 -19.280 -3.076 1.00 93.06 287 HIS A N 1
ATOM 2309 C CA . HIS A 1 287 ? 13.941 -20.238 -4.160 1.00 93.06 287 HIS A CA 1
ATOM 2310 C C . HIS A 1 287 ? 15.192 -21.082 -4.449 1.00 93.06 287 HIS A C 1
ATOM 2312 O O . HIS A 1 287 ? 15.117 -22.303 -4.439 1.00 93.06 287 HIS A O 1
ATOM 2318 N N . ILE A 1 288 ? 16.367 -20.449 -4.550 1.00 89.50 288 ILE A N 1
ATOM 2319 C CA . ILE A 1 288 ? 17.654 -21.149 -4.710 1.00 89.50 288 ILE A CA 1
ATOM 2320 C C . ILE A 1 288 ? 17.904 -22.117 -3.544 1.00 89.50 288 ILE A C 1
ATOM 2322 O O . ILE A 1 288 ? 18.391 -23.218 -3.757 1.00 89.50 288 ILE A O 1
ATOM 2326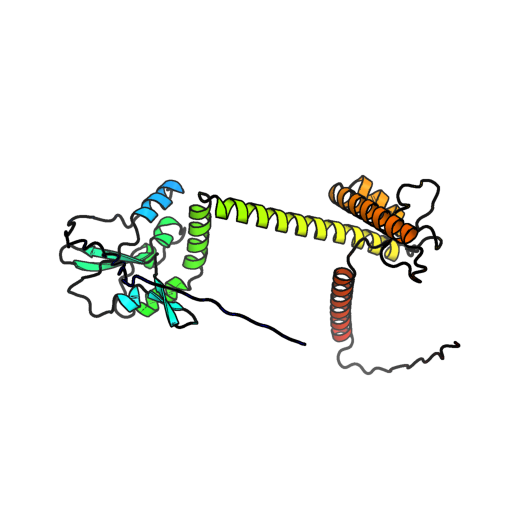 N N . ARG A 1 289 ? 17.560 -21.753 -2.300 1.00 88.75 289 ARG A N 1
ATOM 2327 C CA . ARG A 1 289 ? 17.693 -22.662 -1.147 1.00 88.75 289 ARG A CA 1
ATOM 2328 C C . ARG A 1 289 ? 16.769 -23.879 -1.260 1.00 88.75 289 ARG A C 1
ATOM 2330 O O . ARG A 1 289 ? 17.184 -24.973 -0.895 1.00 88.75 289 ARG A O 1
ATOM 2337 N N . GLU A 1 290 ? 15.541 -23.680 -1.734 1.00 89.50 290 GLU A N 1
ATOM 2338 C CA . GLU A 1 290 ? 14.569 -24.755 -1.972 1.00 89.50 290 GLU A CA 1
ATOM 2339 C C . GLU A 1 290 ? 15.030 -25.693 -3.101 1.00 89.50 290 GLU A C 1
ATOM 2341 O O . GLU A 1 290 ? 14.884 -26.905 -2.969 1.00 89.50 290 GLU A O 1
ATOM 2346 N N . GLU A 1 291 ? 15.641 -25.159 -4.164 1.00 88.38 291 GLU A N 1
ATOM 2347 C CA . GLU A 1 291 ? 16.204 -25.946 -5.271 1.00 88.38 291 GLU A CA 1
ATOM 2348 C C . GLU A 1 291 ? 17.498 -26.689 -4.893 1.00 88.38 291 GLU A C 1
ATOM 2350 O O . GLU A 1 291 ? 17.681 -27.838 -5.287 1.00 88.38 291 GLU A O 1
ATOM 2355 N N . MET A 1 292 ? 18.398 -26.055 -4.132 1.00 84.88 292 MET A N 1
ATOM 2356 C CA . MET A 1 292 ? 19.722 -26.609 -3.807 1.00 84.88 292 MET A CA 1
ATOM 2357 C C . MET A 1 292 ? 19.656 -27.796 -2.835 1.00 84.88 292 MET A C 1
ATOM 2359 O O . MET A 1 292 ? 20.410 -28.751 -3.007 1.00 84.88 292 MET A O 1
ATOM 2363 N N . GLY A 1 293 ? 18.767 -27.771 -1.833 1.00 80.69 293 GLY A N 1
ATOM 2364 C CA . GLY A 1 293 ? 18.641 -28.852 -0.841 1.00 80.69 293 GLY A CA 1
ATOM 2365 C C . GLY A 1 293 ? 19.982 -29.267 -0.207 1.00 80.69 293 GLY A C 1
ATOM 2366 O O . GLY A 1 293 ? 20.818 -28.414 0.089 1.00 80.69 293 GLY A O 1
ATOM 2367 N N . ASP A 1 294 ? 20.193 -30.579 -0.054 1.00 78.50 294 ASP A N 1
ATOM 2368 C CA . ASP A 1 294 ? 21.445 -31.191 0.435 1.00 78.50 294 ASP A CA 1
ATOM 2369 C C . ASP A 1 294 ? 22.384 -31.634 -0.717 1.00 78.50 294 ASP A C 1
ATOM 2371 O O . ASP A 1 294 ? 23.108 -32.627 -0.612 1.00 78.50 294 ASP A O 1
ATOM 2375 N N . GLN A 1 295 ? 22.349 -30.953 -1.869 1.00 80.88 295 GLN A N 1
ATOM 2376 C CA . GLN A 1 295 ? 23.174 -31.323 -3.027 1.00 80.88 295 GLN A CA 1
ATOM 2377 C C . GLN A 1 295 ? 24.655 -30.961 -2.836 1.00 80.88 295 GLN A C 1
ATOM 2379 O O . GLN A 1 295 ? 25.007 -29.966 -2.205 1.00 80.88 295 GLN A O 1
ATOM 2384 N N . HIS A 1 296 ? 25.542 -31.747 -3.451 1.00 83.62 296 HIS A N 1
ATOM 2385 C CA . HIS A 1 296 ? 26.969 -31.431 -3.518 1.00 83.62 296 HIS A CA 1
ATOM 2386 C C . HIS A 1 296 ? 27.218 -30.319 -4.545 1.00 83.62 296 HIS A C 1
ATOM 2388 O O . HIS A 1 296 ? 26.788 -30.427 -5.692 1.00 83.62 296 HIS A O 1
ATOM 2394 N N . PHE A 1 297 ? 27.952 -29.277 -4.153 1.00 82.38 297 PHE A N 1
ATOM 2395 C CA . PHE A 1 297 ? 28.258 -28.122 -4.998 1.00 82.38 297 PHE A CA 1
ATOM 2396 C C . PHE A 1 297 ? 29.766 -27.858 -5.077 1.00 82.38 297 PHE A C 1
ATOM 2398 O O . PHE A 1 297 ? 30.508 -28.082 -4.120 1.00 82.38 297 PHE A O 1
ATOM 2405 N N . SER A 1 298 ? 30.214 -27.325 -6.213 1.00 86.38 298 SER A N 1
ATOM 2406 C CA . SER A 1 298 ? 31.530 -26.704 -6.366 1.00 86.38 298 SER A CA 1
ATOM 2407 C C . SER A 1 298 ? 31.383 -25.181 -6.38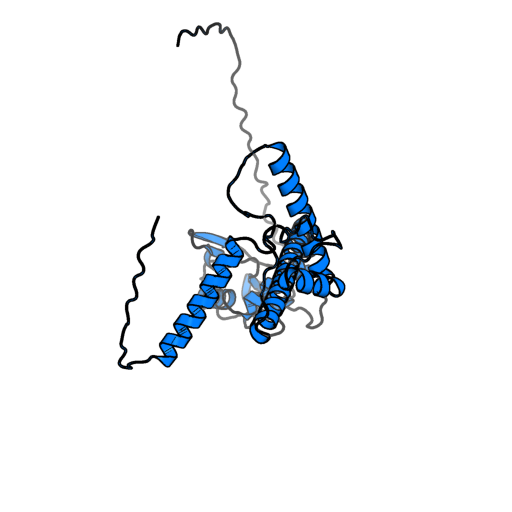0 1.00 86.38 298 SER A C 1
ATOM 2409 O O . SER A 1 298 ? 30.368 -24.641 -6.819 1.00 86.38 298 SER A O 1
ATOM 2411 N N . ILE A 1 299 ? 32.396 -24.474 -5.877 1.00 87.06 299 ILE A N 1
ATOM 2412 C CA . ILE A 1 299 ? 32.449 -23.008 -5.889 1.00 87.06 299 ILE A CA 1
ATOM 2413 C C . ILE A 1 299 ? 33.657 -22.605 -6.725 1.00 87.06 299 ILE A C 1
ATOM 2415 O O . ILE A 1 299 ? 34.789 -22.937 -6.377 1.00 87.06 299 ILE A O 1
ATOM 2419 N N . GLN A 1 300 ? 33.418 -21.880 -7.815 1.00 90.50 300 GLN A N 1
ATOM 2420 C CA . GLN A 1 300 ? 34.477 -21.246 -8.591 1.00 90.50 300 GLN A CA 1
ATOM 2421 C C . GLN A 1 300 ? 34.677 -19.815 -8.085 1.00 90.50 300 GLN A C 1
ATOM 2423 O O . GLN A 1 300 ? 33.724 -19.043 -7.999 1.00 90.50 300 GLN A O 1
ATOM 2428 N N . PHE A 1 301 ? 35.918 -19.472 -7.747 1.00 90.50 301 PHE A N 1
ATOM 2429 C CA . PHE A 1 301 ? 36.311 -18.114 -7.384 1.00 90.50 301 PHE A CA 1
ATOM 2430 C C . PHE A 1 301 ? 37.008 -17.470 -8.584 1.00 90.50 301 PHE A C 1
ATOM 2432 O O . PHE A 1 301 ? 38.015 -17.992 -9.057 1.00 90.50 301 PHE A O 1
ATOM 2439 N N . ASP A 1 302 ? 36.458 -16.363 -9.076 1.00 90.81 302 ASP A N 1
ATOM 2440 C CA . ASP A 1 302 ? 37.059 -15.541 -10.127 1.00 90.81 302 ASP A CA 1
ATOM 2441 C C . ASP A 1 302 ? 37.514 -14.205 -9.524 1.00 90.81 302 ASP A C 1
ATOM 2443 O O . ASP A 1 302 ? 36.837 -13.640 -8.662 1.00 90.81 302 ASP A O 1
ATOM 2447 N N . SER A 1 303 ? 38.688 -13.730 -9.934 1.00 90.50 303 SER A N 1
ATOM 2448 C CA . SER A 1 303 ? 39.371 -12.588 -9.324 1.00 90.50 303 SER A CA 1
ATOM 2449 C C . SER A 1 303 ? 40.096 -11.767 -10.381 1.00 90.50 303 SER A C 1
ATOM 2451 O O . SER A 1 303 ? 41.220 -12.079 -10.773 1.00 90.50 303 SER A O 1
ATOM 2453 N N . THR A 1 304 ? 39.478 -10.663 -10.787 1.00 88.31 304 THR A N 1
ATOM 2454 C CA . THR A 1 304 ? 40.074 -9.672 -11.685 1.00 88.31 304 THR A CA 1
ATOM 2455 C C . THR A 1 304 ? 40.840 -8.611 -10.902 1.00 88.31 304 THR A C 1
ATOM 2457 O O . THR A 1 304 ? 40.353 -8.107 -9.891 1.00 88.31 304 THR A O 1
ATOM 2460 N N . GLN A 1 305 ? 42.022 -8.232 -11.383 1.00 84.56 305 GLN A N 1
ATOM 2461 C CA . GLN A 1 305 ? 42.801 -7.134 -10.812 1.00 84.56 305 GLN A CA 1
ATOM 2462 C C . GLN A 1 305 ? 42.367 -5.812 -11.465 1.00 84.56 305 GLN A C 1
ATOM 2464 O O . GLN A 1 305 ? 42.473 -5.673 -12.683 1.00 84.56 305 GLN A O 1
ATOM 2469 N N . ASP A 1 306 ? 41.878 -4.849 -10.678 1.00 82.94 306 ASP A N 1
ATOM 2470 C CA . ASP A 1 306 ? 41.580 -3.502 -11.181 1.00 82.94 306 ASP A CA 1
ATOM 2471 C C . ASP A 1 306 ? 42.890 -2.794 -11.560 1.00 82.94 306 ASP A C 1
ATOM 2473 O O . ASP A 1 306 ? 43.728 -2.500 -10.703 1.00 82.94 306 ASP A O 1
ATOM 2477 N N . ILE A 1 307 ? 43.066 -2.518 -12.854 1.00 72.44 307 ILE A N 1
ATOM 2478 C CA . ILE A 1 307 ? 44.186 -1.730 -13.378 1.00 72.44 307 ILE A CA 1
ATOM 2479 C C . ILE A 1 307 ? 43.785 -0.252 -13.284 1.00 72.44 307 ILE A C 1
ATOM 2481 O O . ILE A 1 307 ? 42.977 0.223 -14.085 1.00 72.44 307 ILE A O 1
ATOM 2485 N N . GLY A 1 308 ? 44.297 0.432 -12.255 1.00 63.62 308 GLY A N 1
ATOM 2486 C CA . GLY A 1 308 ? 44.052 1.857 -11.978 1.00 63.62 308 GLY A CA 1
ATOM 2487 C C . GLY A 1 308 ? 44.894 2.824 -12.803 1.00 63.62 308 GLY A C 1
ATOM 2488 O O . GLY A 1 308 ? 45.978 2.414 -13.270 1.00 63.62 308 GLY A O 1
#